Protein AF-A0A627T554-F1 (afdb_monomer)

Nearest PDB structures (foldseek):
  1y2o-assembly1_B  TM=3.643E-01  e=3.966E+00  Homo sapiens
  1i49-assembly1_B  TM=3.113E-01  e=6.718E+00  Homo sapiens

Organism: Salmonella typhimurium (NCBI:txid90371)

Structure (mmCIF, N/CA/C/O backbone):
data_AF-A0A627T554-F1
#
_entry.id   AF-A0A627T554-F1
#
loop_
_atom_site.group_PDB
_atom_site.id
_atom_site.type_symbol
_atom_site.label_atom_id
_atom_site.label_alt_id
_atom_site.label_comp_id
_atom_site.label_asym_id
_atom_site.label_entity_id
_atom_site.label_seq_id
_atom_site.pdbx_PDB_ins_code
_atom_site.Cartn_x
_atom_site.Cartn_y
_atom_site.Cartn_z
_atom_site.occupancy
_atom_site.B_iso_or_equiv
_atom_site.auth_seq_id
_atom_site.auth_comp_id
_atom_site.auth_asym_id
_atom_site.auth_atom_id
_atom_site.pdbx_PDB_model_num
ATOM 1 N N . LEU A 1 1 ? 41.403 -36.031 -38.889 1.00 50.16 1 LEU A N 1
ATOM 2 C CA . LEU A 1 1 ? 41.175 -34.651 -39.379 1.00 50.16 1 LEU A CA 1
ATOM 3 C C . LEU A 1 1 ? 40.060 -34.044 -38.542 1.00 50.16 1 LEU A C 1
ATOM 5 O O . LEU A 1 1 ? 38.945 -34.553 -38.598 1.00 50.16 1 LEU A O 1
ATOM 9 N N . ASN A 1 2 ? 40.403 -33.065 -37.701 1.00 50.88 2 ASN A N 1
ATOM 10 C CA . ASN A 1 2 ? 39.493 -32.390 -36.770 1.00 50.88 2 ASN A CA 1
ATOM 11 C C . ASN A 1 2 ? 38.413 -31.637 -37.559 1.00 50.88 2 ASN A C 1
ATOM 13 O O . ASN A 1 2 ? 38.699 -30.618 -38.181 1.00 50.88 2 ASN A O 1
ATOM 17 N N . ARG A 1 3 ? 37.183 -32.166 -37.552 1.00 54.94 3 ARG A N 1
ATOM 18 C CA . ARG A 1 3 ? 36.030 -31.664 -38.331 1.00 54.94 3 ARG A CA 1
ATOM 19 C C . ARG A 1 3 ? 35.402 -30.392 -37.745 1.00 54.94 3 ARG A C 1
ATOM 21 O O . ARG A 1 3 ? 34.508 -29.805 -38.359 1.00 54.94 3 ARG A O 1
ATOM 28 N N . ASP A 1 4 ? 35.900 -29.966 -36.588 1.00 52.25 4 ASP A N 1
ATOM 29 C CA . ASP A 1 4 ? 35.277 -28.943 -35.750 1.00 52.25 4 ASP A CA 1
ATOM 30 C C . ASP A 1 4 ? 35.698 -27.509 -36.123 1.00 52.25 4 ASP A C 1
ATOM 32 O O . ASP A 1 4 ? 35.039 -26.566 -35.709 1.00 52.25 4 ASP A O 1
ATOM 36 N N . ASN A 1 5 ? 36.730 -27.335 -36.966 1.00 57.41 5 ASN A N 1
ATOM 37 C CA . ASN A 1 5 ? 37.247 -26.024 -37.406 1.00 57.41 5 ASN A CA 1
ATOM 38 C C . ASN A 1 5 ? 37.335 -25.864 -38.942 1.00 57.41 5 ASN A C 1
ATOM 40 O O . ASN A 1 5 ? 38.127 -25.077 -39.457 1.00 57.41 5 ASN A O 1
ATOM 44 N N . GLU A 1 6 ? 36.547 -26.621 -39.709 1.00 65.00 6 GLU A N 1
ATOM 45 C CA . GLU A 1 6 ? 36.530 -26.495 -41.175 1.00 65.00 6 GLU A CA 1
ATOM 46 C C . GLU A 1 6 ? 35.594 -25.370 -41.634 1.00 65.00 6 GLU A C 1
ATOM 48 O O . GLU A 1 6 ? 34.403 -25.379 -41.318 1.00 65.00 6 GLU A O 1
ATOM 53 N N . THR A 1 7 ? 36.121 -24.433 -42.429 1.00 76.00 7 THR A N 1
ATOM 54 C CA . THR A 1 7 ? 35.324 -23.389 -43.090 1.00 76.00 7 THR A CA 1
ATOM 55 C C . THR A 1 7 ? 34.396 -23.990 -44.149 1.00 76.00 7 THR A C 1
ATOM 57 O O . THR A 1 7 ? 34.683 -25.043 -44.720 1.00 76.00 7 THR A O 1
ATOM 60 N N . GLU A 1 8 ? 33.290 -23.306 -44.457 1.00 77.75 8 GLU A N 1
ATOM 61 C CA . GLU A 1 8 ? 32.296 -23.782 -45.436 1.00 77.75 8 GLU A CA 1
ATOM 62 C C . GLU A 1 8 ? 32.913 -24.057 -46.823 1.00 77.75 8 GLU A C 1
ATOM 64 O O . GLU A 1 8 ? 32.564 -25.034 -47.480 1.00 77.75 8 GLU A O 1
ATOM 69 N N . SER A 1 9 ? 33.917 -23.268 -47.221 1.00 76.88 9 SER A N 1
ATOM 70 C CA . SER A 1 9 ? 34.684 -23.476 -48.459 1.00 76.88 9 SER A CA 1
ATOM 71 C C . SER A 1 9 ? 35.502 -24.780 -48.443 1.00 76.88 9 SER A C 1
ATOM 73 O O . SER A 1 9 ? 35.506 -25.528 -49.422 1.00 76.88 9 SER A O 1
ATOM 75 N N . LEU A 1 10 ? 36.143 -25.107 -47.312 1.00 79.12 10 LEU A N 1
ATOM 76 C CA . LEU A 1 10 ? 36.898 -26.358 -47.148 1.00 79.12 10 LEU A CA 1
ATOM 77 C C . LEU A 1 10 ? 35.967 -27.578 -47.114 1.00 79.12 10 LEU A C 1
ATOM 79 O O . LEU A 1 10 ? 36.300 -28.630 -47.664 1.00 79.12 10 LEU A O 1
ATOM 83 N N . ARG A 1 11 ? 34.779 -27.437 -46.512 1.00 79.88 11 ARG A N 1
ATOM 84 C CA . ARG A 1 11 ? 33.745 -28.485 -46.517 1.00 79.88 11 ARG A CA 1
ATOM 85 C C . ARG A 1 11 ? 33.245 -28.764 -47.928 1.00 79.88 11 ARG A C 1
ATOM 87 O O . ARG A 1 11 ? 33.209 -29.927 -48.327 1.00 79.88 11 ARG A O 1
ATOM 94 N N . HIS A 1 12 ? 32.940 -27.709 -48.677 1.00 82.88 12 HIS A N 1
ATOM 95 C CA . HIS A 1 12 ? 32.477 -27.807 -50.052 1.00 82.88 12 HIS A CA 1
ATOM 96 C C . HIS A 1 12 ? 33.516 -28.469 -50.970 1.00 82.88 12 HIS A C 1
ATOM 98 O O . HIS A 1 12 ? 33.196 -29.427 -51.671 1.00 82.88 12 HIS A O 1
ATOM 104 N N . GLN A 1 13 ? 34.784 -28.041 -50.910 1.00 81.38 13 GLN A N 1
ATOM 105 C CA . GLN A 1 13 ? 35.861 -28.660 -51.696 1.00 81.38 13 GLN A CA 1
ATOM 106 C C . GLN A 1 13 ? 36.024 -30.153 -51.400 1.00 81.38 13 GLN A C 1
ATOM 108 O O . GLN A 1 13 ? 36.207 -30.954 -52.319 1.00 81.38 13 GLN A O 1
ATOM 113 N N . ARG A 1 14 ? 35.925 -30.551 -50.127 1.00 83.75 14 ARG A N 1
ATOM 114 C CA . ARG A 1 14 ? 35.992 -31.965 -49.752 1.00 83.75 14 ARG A CA 1
ATOM 115 C C . ARG A 1 14 ? 34.815 -32.754 -50.312 1.00 83.75 14 ARG A C 1
ATOM 117 O O . ARG A 1 14 ? 35.017 -33.863 -50.801 1.00 83.75 14 ARG A O 1
ATOM 124 N N . GLU A 1 15 ? 33.602 -32.221 -50.213 1.00 80.88 15 GLU A N 1
ATOM 125 C CA . GLU A 1 15 ? 32.412 -32.938 -50.668 1.00 80.88 15 GLU A CA 1
ATOM 126 C C . GLU A 1 15 ? 32.405 -33.084 -52.195 1.00 80.88 15 GLU A C 1
ATOM 128 O O . GLU A 1 15 ? 32.142 -34.171 -52.706 1.00 80.88 15 GLU A O 1
ATOM 133 N N . VAL A 1 16 ? 32.853 -32.059 -52.92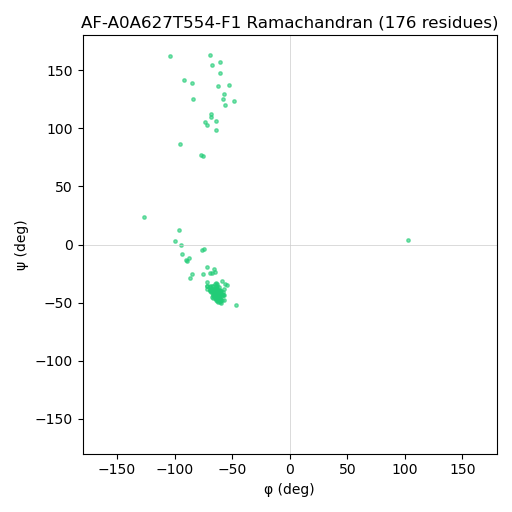6 1.00 83.81 16 VAL A N 1
ATOM 134 C CA . VAL A 1 16 ? 33.106 -32.137 -54.373 1.00 83.81 16 VAL A CA 1
ATOM 135 C C . VAL A 1 16 ? 34.142 -33.215 -54.703 1.00 83.81 16 VAL A C 1
ATOM 137 O O . VAL A 1 16 ? 33.900 -34.053 -55.575 1.00 83.81 16 VAL A O 1
ATOM 140 N N . ALA A 1 17 ? 35.273 -33.254 -53.991 1.00 82.44 17 ALA A N 1
ATOM 141 C CA . ALA A 1 17 ? 36.307 -34.268 -54.202 1.00 82.44 17 ALA A CA 1
ATOM 142 C C . ALA A 1 17 ? 35.799 -35.688 -53.899 1.00 82.44 17 ALA A C 1
ATOM 144 O O . ALA A 1 17 ? 36.113 -36.627 -54.629 1.00 82.44 17 ALA A O 1
ATOM 145 N N . ARG A 1 18 ? 34.960 -35.848 -52.869 1.00 83.12 18 ARG A N 1
ATOM 146 C CA . ARG A 1 18 ? 34.334 -37.124 -52.503 1.00 83.12 18 ARG A CA 1
ATOM 147 C C . ARG A 1 18 ? 33.345 -37.606 -53.565 1.00 83.12 18 ARG A C 1
ATOM 149 O O . ARG A 1 18 ? 33.390 -38.776 -53.936 1.00 83.12 18 ARG A O 1
ATOM 156 N N . ILE A 1 19 ? 32.476 -36.719 -54.053 1.00 80.62 19 ILE A N 1
ATOM 157 C CA . ILE A 1 19 ? 31.501 -37.026 -55.111 1.00 80.62 19 ILE A CA 1
ATOM 158 C C . ILE A 1 19 ? 32.232 -37.397 -56.408 1.00 80.62 19 ILE A C 1
ATOM 160 O O . ILE A 1 19 ? 31.874 -38.368 -57.074 1.00 80.62 19 ILE A O 1
ATOM 164 N N . THR A 1 20 ? 33.307 -36.673 -56.730 1.00 78.50 20 THR A N 1
ATOM 165 C CA . THR A 1 20 ? 34.117 -36.907 -57.935 1.00 78.50 20 THR A CA 1
ATOM 166 C C . THR A 1 20 ? 34.912 -38.217 -57.852 1.00 78.50 20 THR A C 1
ATOM 168 O O . THR A 1 20 ? 35.027 -38.933 -58.844 1.00 78.50 20 THR A O 1
ATOM 171 N N . ALA A 1 21 ? 35.408 -38.590 -56.666 1.00 78.94 21 ALA A N 1
ATOM 172 C CA . ALA A 1 21 ? 36.155 -39.831 -56.439 1.00 78.94 21 ALA A CA 1
ATOM 173 C C . ALA A 1 21 ? 35.279 -41.102 -56.415 1.00 78.94 21 ALA A C 1
ATOM 175 O O . ALA A 1 21 ? 35.801 -42.213 -56.308 1.00 78.94 21 ALA A O 1
ATOM 176 N N . MET A 1 22 ? 33.952 -40.973 -56.515 1.00 76.12 22 MET A N 1
ATOM 177 C CA . MET A 1 22 ? 33.010 -42.090 -56.455 1.00 76.12 22 MET A CA 1
ATOM 178 C C . MET A 1 22 ? 32.998 -42.862 -57.791 1.00 76.12 22 MET A C 1
ATOM 180 O O . MET A 1 22 ? 32.120 -42.693 -58.633 1.00 76.12 22 MET A O 1
ATOM 184 N N . GLN A 1 23 ? 34.019 -43.695 -58.022 1.00 61.78 23 GLN A N 1
ATOM 185 C CA . GLN A 1 23 ? 34.282 -44.343 -59.320 1.00 61.78 23 GLN A CA 1
ATOM 186 C C . GLN A 1 23 ? 33.205 -45.353 -59.770 1.00 61.78 23 GLN A C 1
ATOM 188 O O . GLN A 1 23 ? 33.065 -45.567 -60.969 1.00 61.78 23 GLN A O 1
ATOM 193 N N . TYR A 1 24 ? 32.398 -45.894 -58.849 1.00 57.41 24 TYR A N 1
ATOM 194 C CA . TYR A 1 24 ? 31.347 -46.892 -59.128 1.00 57.41 24 TYR A CA 1
ATOM 195 C C . TYR A 1 24 ? 29.939 -46.311 -59.358 1.00 57.41 24 TYR A C 1
ATOM 197 O O . TYR A 1 24 ? 28.994 -47.066 -59.564 1.00 57.41 24 TYR A O 1
ATOM 205 N N . ALA A 1 25 ? 29.769 -44.988 -59.290 1.00 60.31 25 ALA A N 1
ATOM 206 C CA . ALA A 1 25 ? 28.476 -44.340 -59.509 1.00 60.31 25 ALA A CA 1
ATOM 207 C C . ALA A 1 25 ? 28.291 -43.932 -60.982 1.00 60.31 25 ALA A C 1
ATOM 209 O O . ALA A 1 25 ? 29.235 -43.452 -61.616 1.00 60.31 25 ALA A O 1
ATOM 210 N N . ASP A 1 26 ? 27.065 -44.078 -61.499 1.00 74.50 26 ASP A N 1
ATOM 211 C CA . ASP A 1 26 ? 26.662 -43.568 -62.816 1.00 74.50 26 ASP A CA 1
ATOM 212 C C . ASP A 1 26 ? 26.997 -42.066 -62.920 1.00 74.50 26 ASP A C 1
ATOM 214 O O . ASP A 1 26 ? 26.798 -41.293 -61.973 1.00 74.50 26 ASP A O 1
ATOM 218 N N . ALA A 1 27 ? 27.531 -41.648 -64.069 1.00 71.31 27 ALA A N 1
ATOM 219 C CA . ALA A 1 27 ? 27.910 -40.266 -64.335 1.00 71.31 27 ALA A CA 1
ATOM 220 C C . ALA A 1 27 ? 26.744 -39.290 -64.105 1.00 71.31 27 ALA A C 1
ATOM 222 O O . ALA A 1 27 ? 26.968 -38.199 -63.577 1.00 71.31 27 ALA A O 1
ATOM 223 N N . ALA A 1 28 ? 25.506 -39.700 -64.404 1.00 74.81 28 ALA A N 1
ATOM 224 C CA . ALA A 1 28 ? 24.318 -38.887 -64.150 1.00 74.81 28 ALA A CA 1
ATOM 225 C C . ALA A 1 28 ? 24.098 -38.625 -62.647 1.00 74.81 28 ALA A C 1
ATOM 227 O O . ALA A 1 28 ? 23.776 -37.508 -62.241 1.00 74.81 28 ALA A O 1
ATOM 228 N N . VAL A 1 29 ? 24.339 -39.632 -61.803 1.00 75.19 29 VAL A N 1
ATOM 229 C CA . VAL A 1 29 ? 24.175 -39.534 -60.345 1.00 75.19 29 VAL A CA 1
ATOM 230 C C . VAL A 1 29 ? 25.275 -38.671 -59.727 1.00 75.19 29 VAL A C 1
ATOM 232 O O . VAL A 1 29 ? 24.992 -37.863 -58.840 1.00 75.19 29 VAL A O 1
ATOM 235 N N . ARG A 1 30 ? 26.515 -38.780 -60.223 1.00 75.75 30 ARG A N 1
ATOM 236 C CA . ARG A 1 30 ? 27.625 -37.913 -59.792 1.00 75.75 30 ARG A CA 1
ATOM 237 C C . ARG A 1 30 ? 27.372 -36.450 -60.131 1.00 75.75 30 ARG A C 1
ATOM 239 O O . ARG A 1 30 ? 27.530 -35.599 -59.260 1.00 75.75 30 ARG A O 1
ATOM 246 N N . ASN A 1 31 ? 26.931 -36.166 -61.355 1.00 77.94 31 ASN A N 1
ATOM 247 C CA . ASN A 1 31 ? 26.662 -34.797 -61.789 1.00 77.94 31 ASN A CA 1
ATOM 248 C C . ASN A 1 31 ? 25.504 -34.175 -60.995 1.00 77.94 31 ASN A C 1
ATOM 250 O O . ASN A 1 31 ? 25.648 -33.069 -60.479 1.00 77.94 31 ASN A O 1
ATOM 254 N N . ALA A 1 32 ? 24.414 -34.919 -60.778 1.00 80.25 32 ALA A N 1
ATOM 255 C CA . ALA A 1 32 ? 23.298 -34.450 -59.957 1.00 80.25 32 ALA A CA 1
ATOM 256 C C . ALA A 1 32 ? 23.697 -34.204 -58.486 1.00 80.25 32 ALA A C 1
ATOM 258 O O . ALA A 1 32 ? 23.201 -33.276 -57.844 1.00 80.25 32 ALA A O 1
ATOM 259 N N . ALA A 1 33 ? 24.595 -35.022 -57.926 1.00 79.00 33 ALA A N 1
ATOM 260 C CA . ALA A 1 33 ? 25.115 -34.814 -56.576 1.00 79.00 33 ALA A CA 1
ATOM 261 C C . ALA A 1 33 ? 26.021 -33.572 -56.491 1.00 79.00 33 ALA A C 1
ATOM 263 O O . ALA A 1 33 ? 25.925 -32.813 -55.525 1.00 79.00 33 ALA A O 1
ATOM 264 N N . LEU A 1 34 ? 26.846 -33.338 -57.514 1.00 80.12 34 LEU A N 1
ATOM 265 C CA . LEU A 1 34 ? 27.735 -32.180 -57.604 1.00 80.12 34 LEU A CA 1
ATOM 266 C C . LEU A 1 34 ? 26.946 -30.867 -57.723 1.00 80.12 34 LEU A C 1
ATOM 268 O O . LEU A 1 34 ? 27.258 -29.893 -57.042 1.00 80.12 34 LEU A O 1
ATOM 272 N N . GLU A 1 35 ? 25.880 -30.852 -58.525 1.00 81.56 35 GLU A N 1
ATOM 273 C CA . GLU A 1 35 ? 24.980 -29.698 -58.649 1.00 81.56 35 GLU A CA 1
ATOM 274 C C . GLU A 1 35 ? 24.301 -29.355 -57.321 1.00 81.56 35 GLU A C 1
ATOM 276 O O . GLU A 1 35 ? 24.318 -28.198 -56.899 1.00 81.56 35 GLU A O 1
ATOM 281 N N . ARG A 1 36 ? 23.780 -30.358 -56.604 1.00 82.25 36 ARG A N 1
ATOM 282 C CA . ARG A 1 36 ? 23.173 -30.150 -55.278 1.00 82.25 36 ARG A CA 1
ATOM 283 C C . ARG A 1 36 ? 24.170 -29.587 -54.269 1.00 82.25 36 ARG A C 1
ATOM 285 O O . ARG A 1 36 ? 23.806 -28.731 -53.464 1.00 82.25 36 ARG A O 1
ATOM 292 N N . GLU A 1 37 ? 25.413 -30.059 -54.300 1.00 81.81 37 GLU A N 1
ATOM 293 C CA . GLU A 1 37 ? 26.465 -29.572 -53.409 1.00 81.81 37 GLU A CA 1
ATOM 294 C C . GLU A 1 37 ? 26.878 -28.129 -53.749 1.00 81.81 37 GLU A C 1
ATOM 296 O O . GLU A 1 37 ? 26.988 -27.290 -52.852 1.00 81.81 37 GLU A O 1
ATOM 301 N N . ASN A 1 38 ? 26.977 -27.791 -55.038 1.00 84.12 38 ASN A N 1
ATOM 302 C CA . ASN A 1 38 ? 27.206 -26.420 -55.505 1.00 84.12 38 ASN A CA 1
ATOM 303 C C . ASN A 1 38 ? 26.068 -25.467 -55.096 1.00 84.12 38 ASN A C 1
ATOM 305 O O . ASN A 1 38 ? 26.320 -24.345 -54.645 1.00 84.12 38 ASN A O 1
ATOM 309 N N . GLU A 1 39 ? 24.809 -25.900 -55.209 1.00 84.12 39 GLU A N 1
ATOM 310 C CA . GLU A 1 39 ? 23.656 -25.107 -54.776 1.00 84.12 39 GLU A CA 1
ATOM 311 C C . GLU A 1 39 ? 23.640 -24.869 -53.265 1.00 84.12 39 GLU A C 1
ATOM 313 O O . GLU A 1 39 ? 23.329 -23.759 -52.816 1.00 84.12 39 GLU A O 1
ATOM 318 N N . ARG A 1 40 ? 23.973 -25.890 -52.466 1.00 84.00 40 ARG A N 1
ATOM 319 C CA . ARG A 1 40 ? 24.066 -25.745 -51.009 1.00 84.00 40 ARG A CA 1
ATOM 320 C C . ARG A 1 40 ? 25.149 -24.755 -50.616 1.00 84.00 40 ARG A C 1
ATOM 322 O O . ARG A 1 40 ? 24.855 -23.838 -49.850 1.00 84.00 40 ARG A O 1
ATOM 329 N N . HIS A 1 41 ? 26.339 -24.875 -51.198 1.00 82.00 41 HIS A N 1
ATOM 330 C CA . HIS A 1 41 ? 27.436 -23.945 -50.950 1.00 82.00 41 HIS A CA 1
ATOM 331 C C . HIS A 1 41 ? 27.060 -22.505 -51.333 1.00 82.00 41 HIS A C 1
ATOM 333 O O . HIS A 1 41 ? 27.278 -21.570 -50.561 1.00 82.00 41 HIS A O 1
ATOM 339 N N . LYS A 1 42 ? 26.382 -22.311 -52.475 1.00 83.31 42 LYS A N 1
ATOM 340 C CA . LYS A 1 42 ? 25.875 -20.993 -52.893 1.00 83.31 42 LYS A CA 1
ATOM 341 C C . LYS A 1 42 ? 24.877 -20.405 -51.886 1.00 83.31 42 LYS A C 1
ATOM 343 O O . LYS A 1 42 ? 24.948 -19.214 -51.585 1.00 83.31 42 LYS A O 1
ATOM 348 N N . LYS A 1 43 ? 23.971 -21.222 -51.333 1.00 81.62 43 LYS A N 1
ATOM 349 C CA . LYS A 1 43 ? 23.008 -20.801 -50.295 1.00 81.62 43 LYS A CA 1
ATOM 350 C C . LYS A 1 43 ? 23.689 -20.494 -48.957 1.00 81.62 43 LYS A C 1
ATOM 352 O O . LYS A 1 43 ? 23.317 -19.518 -48.309 1.00 81.62 43 LYS A O 1
ATOM 357 N N . ALA A 1 44 ? 24.687 -21.280 -48.555 1.00 76.38 44 ALA A N 1
ATOM 358 C CA . ALA A 1 44 ? 25.455 -21.041 -47.335 1.00 76.38 44 ALA A CA 1
ATOM 359 C C . ALA A 1 44 ? 26.244 -19.722 -47.417 1.00 76.38 44 ALA A C 1
ATOM 361 O O . ALA A 1 44 ? 26.152 -18.888 -46.518 1.00 76.38 44 ALA A O 1
ATOM 362 N N . MET A 1 45 ? 26.903 -19.470 -48.552 1.00 77.81 45 MET A N 1
ATOM 363 C CA . MET A 1 45 ? 27.607 -18.212 -48.827 1.00 77.81 45 MET A CA 1
ATOM 364 C C . MET A 1 45 ? 26.668 -16.998 -48.891 1.00 77.81 45 MET A C 1
ATOM 366 O O . MET A 1 45 ? 27.062 -15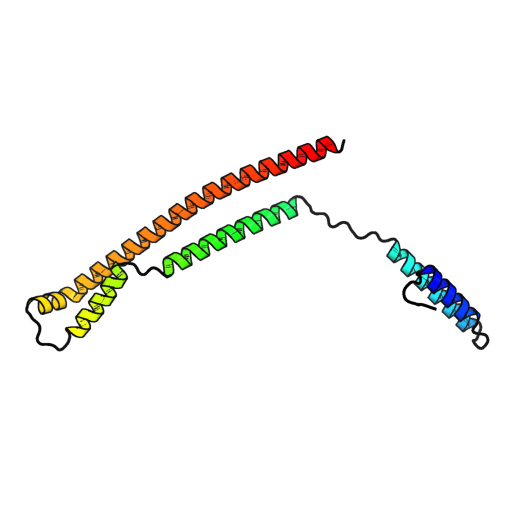.898 -48.508 1.00 77.81 45 MET A O 1
ATOM 370 N N . ALA A 1 46 ? 25.426 -17.171 -49.356 1.00 75.56 46 ALA A N 1
ATOM 371 C CA . ALA A 1 46 ? 24.420 -16.107 -49.342 1.00 75.56 46 ALA A CA 1
ATOM 372 C C . ALA A 1 46 ? 23.994 -15.746 -47.909 1.00 75.56 46 ALA A C 1
ATOM 374 O O . ALA A 1 46 ? 23.994 -14.571 -47.555 1.00 75.56 46 ALA A O 1
ATOM 375 N N . ARG A 1 47 ? 23.731 -16.748 -47.059 1.00 69.56 47 ARG A N 1
ATOM 376 C CA . ARG A 1 47 ? 23.392 -16.541 -45.638 1.00 69.56 47 ARG A CA 1
ATOM 377 C C . ARG A 1 47 ? 24.529 -15.896 -44.849 1.00 69.56 47 ARG A C 1
ATOM 379 O O . ARG A 1 47 ? 24.278 -15.091 -43.965 1.00 69.56 47 ARG A O 1
ATOM 386 N N . GLN A 1 48 ? 25.778 -16.201 -45.196 1.00 66.62 48 GLN A N 1
ATOM 387 C CA . GLN A 1 48 ? 26.951 -15.600 -44.558 1.00 66.62 48 GLN A CA 1
ATOM 388 C C . GLN A 1 48 ? 27.153 -14.119 -44.939 1.00 66.62 48 GLN A C 1
ATOM 390 O O . GLN A 1 48 ? 27.840 -13.389 -44.227 1.00 66.62 48 GLN A O 1
ATOM 395 N N . LYS A 1 49 ? 26.552 -13.662 -46.049 1.00 64.94 49 LYS A N 1
ATOM 396 C CA . LYS A 1 49 ? 26.579 -12.261 -46.507 1.00 64.94 49 LYS A CA 1
ATOM 397 C C . LYS A 1 49 ? 25.426 -11.414 -45.963 1.00 64.94 49 LYS A C 1
ATOM 399 O O . LYS A 1 49 ? 25.486 -10.188 -46.070 1.00 64.94 49 LYS A O 1
ATOM 404 N N . GLU A 1 50 ? 24.397 -12.027 -45.383 1.00 58.69 50 GLU A N 1
ATOM 405 C CA . GLU A 1 50 ? 23.331 -11.294 -44.704 1.00 58.69 50 GLU A CA 1
ATOM 406 C C . GLU A 1 50 ? 23.863 -10.760 -43.370 1.00 58.69 50 GLU A C 1
ATOM 408 O O . GLU A 1 50 ? 24.072 -11.499 -42.409 1.00 58.69 50 GLU A O 1
ATOM 413 N N . LYS A 1 51 ? 24.126 -9.449 -43.314 1.00 54.94 51 LYS A N 1
ATOM 414 C CA . LYS A 1 51 ? 24.483 -8.783 -42.058 1.00 54.94 51 LYS A CA 1
ATOM 415 C C . LYS A 1 51 ? 23.300 -8.900 -41.086 1.00 54.94 51 LYS A C 1
ATOM 417 O O . LYS A 1 51 ? 22.165 -8.662 -41.511 1.00 54.94 51 LYS A O 1
ATOM 422 N N . PRO A 1 52 ? 23.529 -9.208 -39.796 1.00 52.41 52 PRO A N 1
ATOM 423 C CA . PRO A 1 52 ? 22.460 -9.167 -38.809 1.00 52.41 52 PRO A CA 1
ATOM 424 C C . PRO A 1 52 ? 21.848 -7.763 -38.810 1.00 52.41 52 PRO A C 1
ATOM 426 O O . PRO A 1 52 ? 22.574 -6.766 -38.777 1.00 52.41 52 PRO A O 1
ATOM 429 N N . LYS A 1 53 ? 20.516 -7.675 -38.901 1.00 53.44 53 LYS A N 1
ATOM 430 C CA . LYS A 1 53 ? 19.807 -6.396 -38.790 1.00 53.44 53 LYS A CA 1
ATOM 431 C C . LYS A 1 53 ? 20.198 -5.764 -37.456 1.00 53.44 53 LYS A C 1
ATOM 433 O O . LYS A 1 53 ? 19.983 -6.370 -36.408 1.00 53.44 53 LYS A O 1
ATOM 438 N N . ALA A 1 54 ? 20.798 -4.576 -37.502 1.00 50.25 54 ALA A N 1
ATOM 439 C CA . ALA A 1 54 ? 21.098 -3.813 -36.302 1.00 50.25 54 ALA A CA 1
ATOM 440 C C . ALA A 1 54 ? 19.787 -3.568 -35.544 1.00 50.25 54 ALA A C 1
ATOM 442 O O . ALA A 1 54 ? 18.817 -3.073 -36.121 1.00 50.25 54 ALA A O 1
ATOM 443 N N . TYR A 1 55 ? 19.752 -3.963 -34.273 1.00 44.09 55 TYR A N 1
ATOM 444 C CA . TYR A 1 55 ? 18.640 -3.699 -33.370 1.00 44.09 55 TYR A CA 1
ATOM 445 C C . TYR A 1 55 ? 18.547 -2.178 -33.178 1.00 44.09 55 TYR A C 1
ATOM 447 O O . TYR A 1 55 ? 19.344 -1.586 -32.450 1.00 44.09 55 TYR A O 1
ATOM 455 N N . TYR A 1 56 ? 17.649 -1.530 -33.920 1.00 48.09 56 TYR A N 1
ATOM 456 C CA . TYR A 1 56 ? 17.438 -0.087 -33.854 1.00 48.09 56 TYR A CA 1
ATOM 457 C C . TYR A 1 56 ? 16.750 0.230 -32.522 1.00 48.09 56 TYR A C 1
ATOM 459 O O . TYR A 1 56 ? 15.562 -0.018 -32.349 1.00 48.09 56 TYR A O 1
ATOM 467 N N . ASN A 1 57 ? 17.528 0.734 -31.566 1.00 50.44 57 ASN A N 1
ATOM 468 C CA . ASN A 1 57 ? 17.043 1.313 -30.319 1.00 50.44 57 ASN A CA 1
ATOM 469 C C . ASN A 1 57 ? 16.470 2.703 -30.647 1.00 50.44 57 ASN A C 1
ATOM 471 O O . ASN A 1 57 ? 17.156 3.719 -30.500 1.00 50.44 57 ASN A O 1
ATOM 475 N N . ASP A 1 58 ? 15.276 2.742 -31.233 1.00 59.53 58 ASP A N 1
ATOM 476 C CA . ASP A 1 58 ? 14.603 3.984 -31.600 1.00 59.53 58 ASP A CA 1
ATOM 477 C C . ASP A 1 58 ? 14.353 4.857 -30.355 1.00 59.53 58 ASP A C 1
ATOM 479 O O . ASP A 1 58 ? 14.201 4.379 -29.229 1.00 59.53 58 ASP A O 1
ATOM 483 N N . GLU A 1 59 ? 14.395 6.179 -30.523 1.00 55.06 59 GLU A N 1
ATOM 484 C CA . GLU A 1 59 ? 14.142 7.108 -29.410 1.00 55.06 59 GLU A CA 1
ATOM 485 C C . GLU A 1 59 ? 12.741 6.891 -28.814 1.00 55.06 59 GLU A C 1
ATOM 487 O O . GLU A 1 59 ? 12.558 7.004 -27.603 1.00 55.06 59 GLU A O 1
ATOM 492 N N . ALA A 1 60 ? 11.780 6.481 -29.649 1.00 52.22 60 ALA A N 1
ATOM 493 C CA . ALA A 1 60 ? 10.424 6.140 -29.237 1.00 52.22 60 ALA A CA 1
ATOM 494 C C . ALA A 1 60 ? 10.375 4.918 -28.304 1.00 52.22 60 ALA A C 1
ATOM 496 O O . ALA A 1 60 ? 9.714 4.975 -27.268 1.00 52.22 60 ALA A O 1
ATOM 497 N N . GLY A 1 61 ? 11.091 3.835 -28.615 1.00 60.75 61 GLY A N 1
ATOM 498 C CA . GLY A 1 61 ? 11.153 2.638 -27.781 1.00 60.75 61 GLY A CA 1
ATOM 499 C C . GLY A 1 61 ? 11.874 2.883 -26.461 1.00 60.75 61 GLY A C 1
ATOM 500 O O . GLY A 1 61 ? 11.440 2.375 -25.426 1.00 60.75 61 GLY A O 1
ATOM 501 N N . ARG A 1 62 ? 12.914 3.729 -26.453 1.00 68.81 62 ARG A N 1
ATOM 502 C CA . ARG A 1 62 ? 13.567 4.163 -25.203 1.00 68.81 62 ARG A CA 1
ATOM 503 C C . ARG A 1 62 ? 12.630 4.969 -24.316 1.00 68.81 62 ARG A C 1
ATOM 505 O O . ARG A 1 62 ? 12.559 4.700 -23.119 1.00 68.81 62 ARG A O 1
ATOM 512 N N . LEU A 1 63 ? 11.891 5.908 -24.898 1.00 70.56 63 LEU A N 1
ATOM 513 C CA . LEU A 1 63 ? 10.956 6.748 -24.157 1.00 70.56 63 LEU A CA 1
ATOM 514 C C . LEU A 1 63 ? 9.758 5.940 -23.629 1.00 70.56 63 LEU A C 1
ATOM 516 O O . LEU A 1 63 ? 9.369 6.090 -22.474 1.00 70.56 63 LEU A O 1
ATOM 520 N N . LEU A 1 64 ? 9.216 5.019 -24.433 1.00 70.62 64 LEU A N 1
ATOM 521 C CA . LEU A 1 64 ? 8.164 4.095 -23.996 1.00 70.62 64 LEU A CA 1
ATOM 522 C C . LEU A 1 64 ? 8.633 3.196 -22.849 1.00 70.62 64 LEU A C 1
ATOM 524 O O . LEU A 1 64 ? 7.893 2.993 -21.886 1.00 70.62 64 LEU A O 1
ATOM 528 N N . LEU A 1 65 ? 9.866 2.690 -22.922 1.00 76.88 65 LEU A N 1
ATOM 529 C CA . LEU A 1 65 ? 10.457 1.901 -21.846 1.00 76.88 65 LEU A CA 1
ATOM 530 C C . LEU A 1 65 ? 10.626 2.735 -20.565 1.00 76.88 65 LEU A C 1
ATOM 532 O O . LEU A 1 65 ? 10.327 2.239 -19.480 1.00 76.88 65 LEU A O 1
ATOM 536 N N . GLN A 1 66 ? 11.052 3.995 -20.681 1.00 71.94 66 GLN A N 1
ATOM 537 C CA . GLN A 1 66 ? 11.175 4.913 -19.547 1.00 71.94 66 GLN A CA 1
ATOM 538 C C . GLN A 1 66 ? 9.814 5.188 -18.889 1.00 71.94 66 GLN A C 1
ATOM 540 O O . GLN A 1 66 ? 9.681 5.024 -17.675 1.00 71.94 66 GLN A O 1
ATOM 545 N N . TYR A 1 67 ? 8.780 5.519 -19.671 1.00 71.31 67 TYR A N 1
ATOM 546 C CA . TYR A 1 67 ? 7.434 5.743 -19.132 1.00 71.31 67 TYR A CA 1
ATOM 547 C C . TYR A 1 67 ? 6.824 4.479 -18.525 1.00 71.31 67 TYR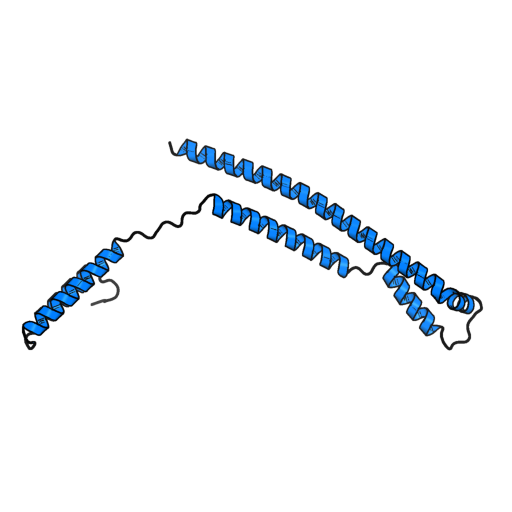 A C 1
ATOM 549 O O . TYR A 1 67 ? 6.193 4.551 -17.472 1.00 71.31 67 TYR A O 1
ATOM 557 N N . SER A 1 68 ? 7.051 3.312 -19.132 1.00 78.94 68 SER A N 1
ATOM 558 C CA . SER A 1 68 ? 6.608 2.030 -18.577 1.00 78.94 68 SER A CA 1
ATOM 559 C C . SER A 1 68 ? 7.255 1.746 -17.217 1.00 78.94 68 SER A C 1
ATOM 561 O O . SER A 1 68 ? 6.564 1.358 -16.274 1.00 78.94 68 SER A O 1
ATOM 563 N N . GLN A 1 69 ? 8.559 2.003 -17.074 1.00 79.38 69 GLN A N 1
ATOM 564 C CA . GLN A 1 69 ? 9.248 1.869 -15.788 1.00 79.38 69 GLN A CA 1
ATOM 565 C C . GLN A 1 69 ? 8.712 2.862 -14.748 1.00 79.38 69 GLN A C 1
ATOM 567 O O . GLN A 1 69 ? 8.481 2.477 -13.601 1.00 79.38 69 GLN A O 1
ATOM 572 N N . GLN A 1 70 ? 8.451 4.112 -15.140 1.00 75.69 70 GLN A N 1
ATOM 573 C CA . GLN A 1 70 ? 7.875 5.123 -14.249 1.00 75.69 70 GLN A CA 1
ATOM 574 C C . GLN A 1 70 ? 6.463 4.739 -13.770 1.00 75.69 70 GLN A C 1
ATOM 576 O O . GLN A 1 70 ? 6.137 4.905 -12.589 1.00 75.69 70 GLN A O 1
ATOM 581 N N . GLN A 1 71 ? 5.632 4.188 -14.661 1.00 71.56 71 GLN A N 1
ATOM 582 C CA . GLN A 1 71 ? 4.306 3.674 -14.312 1.00 71.56 71 GLN A CA 1
ATOM 583 C C . GLN A 1 71 ? 4.407 2.522 -13.312 1.00 71.56 71 GLN A C 1
ATOM 585 O O . GLN A 1 71 ? 3.790 2.592 -12.250 1.00 71.56 71 GLN A O 1
ATOM 590 N N . ALA A 1 72 ? 5.256 1.526 -13.583 1.00 76.81 72 ALA A N 1
ATOM 591 C CA . ALA A 1 72 ? 5.443 0.380 -12.696 1.00 76.81 72 ALA A CA 1
ATOM 592 C C . ALA A 1 72 ? 5.935 0.789 -11.293 1.00 76.81 72 ALA A C 1
ATOM 594 O O . ALA A 1 72 ? 5.455 0.267 -10.285 1.00 76.81 72 ALA A O 1
ATOM 595 N N . GLN A 1 73 ? 6.851 1.760 -11.200 1.00 73.00 73 GLN A N 1
ATOM 596 C CA . GLN A 1 73 ? 7.303 2.294 -9.909 1.00 73.00 73 GLN A CA 1
ATOM 597 C C . GLN A 1 73 ? 6.171 2.996 -9.149 1.00 73.00 73 GLN A C 1
ATOM 599 O O . GLN A 1 73 ? 6.009 2.797 -7.943 1.00 73.00 73 GLN A O 1
ATOM 604 N N . THR A 1 74 ? 5.361 3.788 -9.852 1.00 71.50 74 THR A N 1
ATOM 605 C CA . THR A 1 74 ? 4.225 4.504 -9.257 1.00 71.50 74 THR A CA 1
ATOM 606 C C . THR A 1 74 ? 3.167 3.525 -8.749 1.00 71.50 74 THR A C 1
ATOM 608 O O . THR A 1 74 ? 2.703 3.646 -7.615 1.00 71.50 74 THR A O 1
ATOM 611 N N . GLU A 1 75 ? 2.830 2.508 -9.540 1.00 71.69 75 GLU A N 1
ATOM 612 C CA . GLU A 1 75 ? 1.888 1.456 -9.153 1.00 71.69 75 GLU A CA 1
ATOM 613 C C . GLU A 1 75 ? 2.393 0.639 -7.959 1.00 71.69 75 GLU A C 1
ATOM 615 O O . GLU A 1 75 ? 1.624 0.381 -7.031 1.00 71.69 75 GLU A O 1
ATOM 620 N N . GLY A 1 76 ? 3.687 0.306 -7.919 1.00 77.81 76 GLY A N 1
ATOM 621 C CA . GLY A 1 76 ? 4.305 -0.376 -6.781 1.00 77.81 76 GLY A CA 1
ATOM 622 C C . GLY A 1 76 ? 4.218 0.434 -5.484 1.00 77.81 76 GLY A C 1
ATOM 623 O O . GLY A 1 76 ? 3.871 -0.108 -4.433 1.00 77.81 76 GLY A O 1
ATOM 624 N N . LEU A 1 77 ? 4.453 1.749 -5.551 1.00 71.50 77 LEU A N 1
ATOM 625 C CA . LEU A 1 77 ? 4.300 2.648 -4.402 1.00 71.50 77 LEU A CA 1
ATOM 626 C C . LEU A 1 77 ? 2.841 2.754 -3.939 1.00 71.50 77 LEU A C 1
ATOM 628 O O . LEU A 1 77 ? 2.582 2.767 -2.734 1.00 71.50 77 LEU A O 1
ATOM 632 N N . ILE A 1 78 ? 1.887 2.794 -4.875 1.00 69.81 78 ILE A N 1
ATOM 633 C CA . ILE A 1 78 ? 0.451 2.795 -4.565 1.00 69.81 78 ILE A CA 1
ATOM 634 C C . ILE A 1 78 ? 0.046 1.475 -3.900 1.00 69.81 78 ILE A C 1
ATOM 636 O O . ILE A 1 78 ? -0.663 1.494 -2.893 1.00 69.81 78 ILE A O 1
ATOM 640 N N . ALA A 1 79 ? 0.499 0.333 -4.422 1.00 72.56 79 ALA A N 1
ATOM 641 C CA . ALA A 1 79 ? 0.219 -0.980 -3.848 1.00 72.56 79 ALA A CA 1
ATOM 642 C C . ALA A 1 79 ? 0.801 -1.111 -2.431 1.00 72.56 79 ALA A C 1
ATOM 644 O O . ALA A 1 79 ? 0.086 -1.501 -1.510 1.00 72.56 79 ALA A O 1
ATOM 645 N N . ALA A 1 80 ? 2.054 -0.694 -2.222 1.00 68.25 80 ALA A N 1
ATOM 646 C CA . ALA A 1 80 ? 2.689 -0.697 -0.905 1.00 68.25 80 ALA A CA 1
ATOM 647 C C . ALA A 1 80 ? 1.981 0.234 0.096 1.00 68.25 80 ALA A C 1
ATOM 649 O O . ALA A 1 80 ? 1.798 -0.134 1.255 1.00 68.25 80 ALA A O 1
ATOM 650 N N . ALA A 1 81 ? 1.529 1.417 -0.338 1.00 62.94 81 ALA A N 1
ATOM 651 C CA . ALA A 1 81 ? 0.750 2.324 0.505 1.00 62.94 81 ALA A CA 1
ATOM 652 C C . ALA A 1 81 ? -0.617 1.728 0.888 1.00 62.94 81 ALA A C 1
ATOM 654 O O . ALA A 1 81 ? -1.048 1.856 2.036 1.00 62.94 81 ALA A O 1
ATOM 655 N N . LYS A 1 82 ? -1.282 1.025 -0.040 1.00 62.22 82 LYS A N 1
ATOM 656 C CA . LYS A 1 82 ? -2.526 0.289 0.237 1.00 62.22 82 LYS A CA 1
ATOM 657 C C . LYS A 1 82 ? -2.297 -0.857 1.228 1.00 62.22 82 LYS A C 1
ATOM 659 O O . LYS A 1 82 ? -3.032 -0.959 2.202 1.00 62.22 82 LYS A O 1
ATOM 664 N N . LEU A 1 83 ? -1.248 -1.664 1.063 1.00 59.75 83 LEU A N 1
ATOM 665 C CA . LEU A 1 83 ? -0.917 -2.717 2.035 1.00 59.75 83 LEU A CA 1
ATOM 666 C C . LEU A 1 83 ? -0.568 -2.142 3.419 1.00 59.75 83 LEU A C 1
ATOM 668 O O . LEU A 1 83 ? -1.123 -2.581 4.421 1.00 59.75 83 LEU A O 1
ATOM 672 N N . SER A 1 84 ? 0.255 -1.090 3.479 1.00 56.94 84 SER A N 1
ATOM 673 C CA . SER A 1 84 ? 0.639 -0.450 4.747 1.00 56.94 84 SER A CA 1
ATOM 674 C C . SER A 1 84 ? -0.529 0.214 5.487 1.00 56.94 84 SER A C 1
ATOM 676 O O . SER A 1 84 ? -0.419 0.430 6.696 1.00 56.94 84 SER A O 1
ATOM 678 N N . THR A 1 85 ? -1.602 0.591 4.786 1.00 54.75 85 THR A N 1
ATOM 679 C CA . THR A 1 85 ? -2.829 1.132 5.398 1.00 54.75 85 THR A CA 1
ATOM 680 C C . THR A 1 85 ? -3.798 0.024 5.807 1.00 54.75 85 THR A C 1
ATOM 682 O O . THR A 1 85 ? -4.492 0.176 6.803 1.00 54.75 85 THR A O 1
ATOM 685 N N . THR A 1 86 ? -3.783 -1.120 5.119 1.00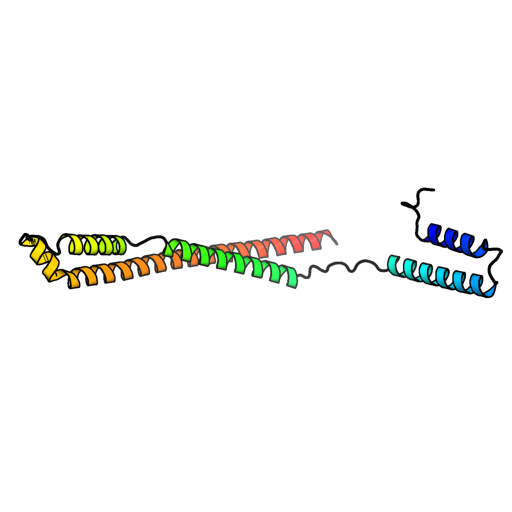 51.88 86 THR A N 1
ATOM 686 C CA . THR A 1 86 ? -4.658 -2.263 5.436 1.00 51.88 86 THR A CA 1
ATOM 687 C C . THR A 1 86 ? -4.195 -3.032 6.690 1.00 51.88 86 THR A C 1
ATOM 689 O O . THR A 1 86 ? -5.016 -3.630 7.375 1.00 51.88 86 THR A O 1
ATOM 692 N N . GLU A 1 87 ? -2.904 -2.991 7.048 1.00 53.56 87 GLU A N 1
ATOM 693 C CA . GLU A 1 87 ? -2.362 -3.726 8.213 1.00 53.56 87 GLU A CA 1
ATOM 694 C C . GLU A 1 87 ? -2.390 -2.963 9.552 1.00 53.56 87 GLU A C 1
ATOM 696 O O . GLU A 1 87 ? -2.226 -3.566 10.616 1.00 53.56 87 GLU A O 1
ATOM 701 N N . LYS A 1 88 ? -2.609 -1.643 9.559 1.00 59.88 88 LYS A N 1
ATOM 702 C CA . LYS A 1 88 ? -2.644 -0.861 10.805 1.00 59.88 88 LYS A CA 1
ATOM 703 C C . LYS A 1 88 ? -4.083 -0.702 11.291 1.00 59.88 88 LYS A C 1
ATOM 705 O O . LYS A 1 88 ? -4.705 0.317 11.016 1.00 59.88 88 LYS A O 1
ATOM 710 N N . MET A 1 89 ? -4.596 -1.670 12.064 1.00 65.06 89 MET A N 1
ATOM 711 C CA . MET A 1 89 ? -5.847 -1.469 12.822 1.00 65.06 89 MET A CA 1
ATOM 712 C C . MET A 1 89 ? -5.772 -0.132 13.573 1.00 65.06 89 MET A C 1
ATOM 714 O O . MET A 1 89 ? -4.835 0.081 14.356 1.00 65.06 89 MET A O 1
ATOM 718 N N . THR A 1 90 ? -6.744 0.752 13.333 1.00 78.50 90 THR A N 1
ATOM 719 C CA . THR A 1 90 ? -6.840 2.036 14.034 1.00 78.50 90 THR A CA 1
ATOM 720 C C . THR A 1 90 ? -6.997 1.799 15.539 1.00 78.50 90 THR A C 1
ATOM 722 O O . THR A 1 90 ? -7.412 0.721 15.984 1.00 78.50 90 THR A O 1
ATOM 725 N N . GLU A 1 91 ? -6.636 2.783 16.362 1.00 79.75 91 GLU A N 1
ATOM 726 C CA . GLU A 1 91 ? -6.801 2.644 17.813 1.00 79.75 91 GLU A CA 1
ATOM 727 C C . GLU A 1 91 ? -8.272 2.463 18.192 1.00 79.75 91 GLU A C 1
ATOM 729 O O . GLU A 1 91 ? -8.583 1.644 19.056 1.00 79.75 91 GLU A O 1
ATOM 734 N N . ALA A 1 92 ? -9.179 3.146 17.489 1.00 78.75 92 ALA A N 1
ATOM 735 C CA . ALA A 1 92 ? -10.616 2.993 17.665 1.00 78.75 92 ALA A CA 1
ATOM 736 C C . ALA A 1 92 ? -11.099 1.578 17.317 1.00 78.75 92 ALA A C 1
ATOM 738 O O . ALA A 1 92 ? -11.911 1.013 18.047 1.00 78.75 92 ALA A O 1
ATOM 739 N N . HIS A 1 93 ? -10.548 0.961 16.269 1.00 77.12 93 HIS A N 1
ATOM 740 C CA . HIS A 1 93 ? -10.880 -0.416 15.906 1.00 77.12 93 HIS A CA 1
ATOM 741 C C . HIS A 1 93 ? -10.431 -1.422 16.984 1.00 77.12 93 HIS A C 1
ATOM 743 O O . HIS A 1 93 ? -11.167 -2.344 17.340 1.00 77.12 93 HIS A O 1
ATOM 749 N N . LYS A 1 94 ? -9.252 -1.212 17.590 1.00 84.06 94 LYS A N 1
ATOM 750 C CA . LYS A 1 94 ? -8.778 -2.019 18.733 1.00 84.06 94 LYS A CA 1
ATOM 751 C C . LYS A 1 94 ? -9.653 -1.830 19.974 1.00 84.06 94 LYS A C 1
ATOM 753 O O . LYS A 1 94 ? -9.942 -2.799 20.674 1.00 84.06 94 LYS A O 1
ATOM 758 N N . GLN A 1 95 ? -10.071 -0.594 20.242 1.00 80.75 95 GLN A N 1
ATOM 759 C CA . GLN A 1 95 ? -10.971 -0.264 21.348 1.00 80.75 95 GLN A CA 1
ATOM 760 C C . GLN A 1 95 ? -12.369 -0.855 21.149 1.00 80.75 95 GLN A C 1
ATOM 762 O O . GLN A 1 95 ? -12.984 -1.306 22.109 1.00 80.75 95 GLN A O 1
ATOM 767 N N . LEU A 1 96 ? -12.863 -0.910 19.913 1.00 82.88 96 LEU A N 1
ATOM 768 C CA . LEU A 1 96 ? -14.137 -1.545 19.589 1.00 82.88 96 LEU A CA 1
ATOM 769 C C . LEU A 1 96 ? -14.088 -3.048 19.879 1.00 82.88 96 LEU A C 1
ATOM 771 O O . LEU A 1 96 ? -15.000 -3.576 20.512 1.00 82.88 96 LEU A O 1
ATOM 775 N N . LEU A 1 97 ? -13.000 -3.721 19.500 1.00 84.25 9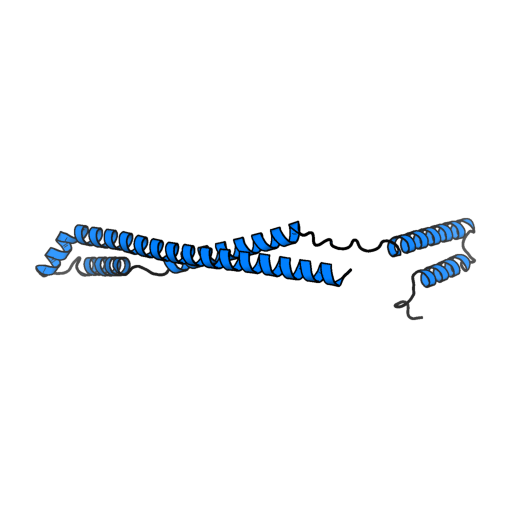7 LEU A N 1
ATOM 776 C CA . LEU A 1 97 ? -12.813 -5.143 19.789 1.00 84.25 97 LEU A CA 1
ATOM 777 C C . LEU A 1 97 ? -12.717 -5.419 21.298 1.00 84.25 97 LEU A C 1
ATOM 779 O O . LEU A 1 97 ? -13.381 -6.322 21.808 1.00 84.25 97 LEU A O 1
ATOM 783 N N . SER A 1 98 ? -11.931 -4.626 22.033 1.00 83.88 98 SER A N 1
ATOM 784 C CA . SER A 1 98 ? -11.824 -4.779 23.490 1.00 83.88 98 SER A CA 1
ATOM 785 C C . SER A 1 98 ? -13.145 -4.469 24.201 1.00 83.88 98 SER A C 1
ATOM 787 O O . SER A 1 98 ? -13.489 -5.135 25.177 1.00 83.88 98 SER A O 1
ATOM 789 N N . PHE A 1 99 ? -13.924 -3.514 23.687 1.00 86.00 99 PHE A N 1
ATOM 790 C CA . PHE A 1 99 ? -15.256 -3.197 24.188 1.00 86.00 99 PHE A CA 1
ATOM 791 C C . PHE A 1 99 ? -16.254 -4.335 23.946 1.00 86.00 99 PHE A C 1
ATOM 793 O O . PHE A 1 99 ? -16.981 -4.709 24.865 1.00 86.00 99 PHE A O 1
ATOM 800 N N . GLN A 1 100 ? -16.251 -4.940 22.755 1.00 83.88 100 GLN A N 1
ATOM 801 C CA . GLN A 1 100 ? -17.072 -6.117 22.457 1.00 83.88 100 GLN A CA 1
ATOM 802 C C . GLN A 1 100 ? -16.731 -7.297 23.372 1.00 83.88 100 GLN A C 1
ATOM 804 O O . GLN A 1 100 ? -17.640 -7.924 23.919 1.00 83.88 100 GLN A O 1
ATOM 809 N N . GLN A 1 101 ? -15.439 -7.554 23.602 1.00 85.44 101 GLN A N 1
ATOM 810 C CA . GLN A 1 101 ? -14.999 -8.585 24.542 1.00 85.44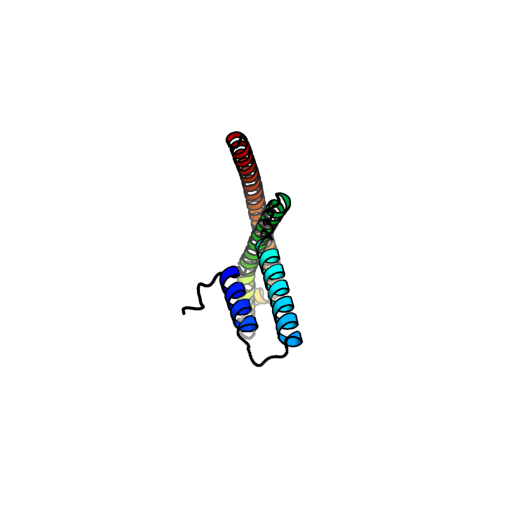 101 GLN A CA 1
ATOM 811 C C . GLN A 1 101 ? -15.478 -8.280 25.967 1.00 85.44 101 GLN A C 1
ATOM 813 O O . GLN A 1 101 ? -16.039 -9.148 26.632 1.00 85.44 101 GLN A O 1
ATOM 818 N N . ARG A 1 102 ? -15.344 -7.027 26.419 1.00 83.25 102 ARG A N 1
ATOM 819 C CA . ARG A 1 102 ? -15.812 -6.601 27.743 1.00 83.25 102 ARG A CA 1
ATOM 820 C C . ARG A 1 102 ? -17.323 -6.777 27.899 1.00 83.25 102 ARG A C 1
ATOM 822 O O . ARG A 1 102 ? -17.766 -7.238 28.943 1.00 83.25 102 ARG A O 1
ATOM 829 N N . ILE A 1 103 ? -18.119 -6.457 26.878 1.00 84.38 103 ILE A N 1
ATOM 830 C CA . ILE A 1 103 ? -19.570 -6.703 26.886 1.00 84.38 103 ILE A CA 1
ATOM 831 C C . ILE A 1 103 ? -19.871 -8.199 27.019 1.00 84.38 103 ILE A C 1
ATOM 833 O O . ILE A 1 103 ? -20.739 -8.572 27.808 1.00 84.38 103 ILE A O 1
ATOM 837 N N . ALA A 1 104 ? -19.157 -9.051 26.279 1.00 84.50 104 ALA A N 1
ATOM 838 C CA . ALA A 1 104 ? -19.328 -10.499 26.363 1.00 84.50 104 ALA A CA 1
ATOM 839 C C . ALA A 1 104 ? -18.996 -11.026 27.771 1.00 84.50 104 ALA A C 1
ATOM 841 O O . ALA A 1 104 ? -19.776 -11.788 28.340 1.00 84.50 104 ALA A O 1
ATOM 842 N N . ASP A 1 105 ? -17.911 -10.546 28.382 1.00 82.69 105 ASP A N 1
ATOM 843 C CA . ASP A 1 105 ? -17.481 -10.961 29.724 1.00 82.69 105 ASP A CA 1
ATOM 844 C C . ASP A 1 105 ? -18.415 -10.483 30.850 1.00 82.69 105 ASP A C 1
ATOM 846 O O . ASP A 1 105 ? -18.431 -11.076 31.939 1.00 82.69 105 ASP A O 1
ATOM 850 N N . LEU A 1 106 ? -19.150 -9.395 30.603 1.00 82.62 106 LEU A N 1
ATOM 851 C CA . LEU A 1 106 ? -20.165 -8.822 31.490 1.00 82.62 106 LEU A CA 1
ATOM 852 C C . LEU A 1 106 ? -21.535 -9.494 31.308 1.00 82.62 106 LEU A C 1
ATOM 854 O O . LEU A 1 106 ? -22.339 -9.535 32.244 1.00 82.62 106 LEU A O 1
ATOM 858 N N . SER A 1 107 ? -21.802 -10.071 30.135 1.00 71.19 107 SER A N 1
ATOM 859 C CA . SER A 1 107 ? -23.038 -10.805 29.873 1.00 71.19 107 SER A CA 1
ATOM 860 C C . SER A 1 107 ? -23.083 -12.103 30.695 1.00 71.19 107 SER A C 1
ATOM 862 O O . SER A 1 107 ? -22.293 -13.021 30.502 1.00 71.19 107 SER A O 1
ATOM 864 N N . GLY A 1 108 ? -23.996 -12.167 31.671 1.00 71.56 108 GLY A N 1
ATOM 865 C CA . GLY A 1 108 ? -24.201 -13.349 32.522 1.00 71.56 108 GLY A CA 1
ATOM 866 C C . GLY A 1 108 ? -23.617 -13.277 33.941 1.00 71.56 108 GLY A C 1
ATOM 867 O O . GLY A 1 108 ? -23.742 -14.249 34.683 1.00 71.56 108 GLY A O 1
ATOM 868 N N . LYS A 1 109 ? -23.026 -12.147 34.360 1.00 81.81 109 LYS A N 1
ATOM 869 C CA . LYS A 1 109 ? -22.567 -11.926 35.750 1.00 81.81 109 LYS A CA 1
ATOM 870 C C . LYS A 1 109 ? -23.513 -11.002 36.525 1.00 81.81 109 LYS A C 1
ATOM 872 O O . LYS A 1 109 ? -24.314 -10.278 35.939 1.00 81.81 109 LYS A O 1
ATOM 877 N N . LYS A 1 110 ? -23.421 -11.009 37.864 1.00 82.12 110 LYS A N 1
ATOM 878 C CA . LYS A 1 110 ? -24.024 -9.952 38.694 1.00 82.12 110 LYS A CA 1
ATOM 879 C C . LYS A 1 110 ? -23.258 -8.659 38.436 1.00 82.12 110 LYS A C 1
ATOM 881 O O . LYS A 1 110 ? -22.100 -8.552 38.822 1.00 82.12 110 LYS A O 1
ATOM 886 N N . LEU A 1 111 ? -23.918 -7.728 37.767 1.00 79.31 111 LEU A N 1
ATOM 887 C CA . LEU A 1 111 ? -23.335 -6.466 37.335 1.00 79.31 111 LEU A CA 1
ATOM 888 C C . LEU A 1 111 ? -23.403 -5.433 38.455 1.00 79.31 111 LEU A C 1
ATOM 890 O O . LEU A 1 111 ? -24.417 -5.315 39.148 1.00 79.31 111 LEU A O 1
ATOM 894 N N . THR A 1 112 ? -22.332 -4.667 38.600 1.00 81.19 112 THR A N 1
ATOM 895 C CA . THR A 1 112 ? -22.343 -3.409 39.352 1.00 81.19 112 THR A CA 1
ATOM 896 C C . THR A 1 112 ? -23.173 -2.350 38.614 1.00 81.19 112 THR A C 1
ATOM 898 O O . THR A 1 112 ? -23.464 -2.492 37.424 1.00 81.19 112 THR A O 1
ATOM 901 N N . ALA A 1 113 ? -23.567 -1.276 39.306 1.00 79.75 113 ALA A N 1
ATOM 902 C CA . ALA A 1 113 ? -24.346 -0.190 38.699 1.00 79.75 113 ALA A CA 1
ATOM 903 C C . ALA A 1 113 ? -23.632 0.424 37.477 1.00 79.75 113 ALA A C 1
ATOM 905 O O . ALA A 1 113 ? -24.263 0.698 36.455 1.00 79.75 113 ALA A O 1
ATOM 906 N N . ASP A 1 114 ? -22.307 0.552 37.551 1.00 72.94 114 ASP A N 1
ATOM 907 C CA . ASP A 1 114 ? -21.488 1.084 36.461 1.00 72.94 114 ASP A CA 1
ATOM 908 C C . ASP A 1 114 ? -21.474 0.146 35.246 1.00 72.94 114 ASP A C 1
ATOM 910 O O . ASP A 1 114 ? -21.594 0.589 34.105 1.00 72.94 114 ASP A O 1
ATOM 914 N N . GLU A 1 115 ? -21.392 -1.167 35.464 1.00 79.38 115 GLU A N 1
ATOM 915 C CA . GLU A 1 115 ? -21.418 -2.152 34.376 1.00 79.38 115 GLU A CA 1
ATOM 916 C C . GLU A 1 115 ? -22.808 -2.278 33.737 1.00 79.38 115 GLU A C 1
ATOM 918 O O . GLU A 1 115 ? -22.909 -2.494 32.529 1.00 79.38 115 GLU A O 1
ATOM 923 N N . GLN A 1 116 ? -23.882 -2.091 34.513 1.00 77.44 116 GLN A N 1
ATOM 924 C CA . GLN A 1 116 ? -25.237 -1.988 33.964 1.00 77.44 116 GLN A CA 1
ATOM 925 C C . GLN A 1 116 ? -25.388 -0.760 33.066 1.00 77.44 116 GLN A C 1
ATOM 927 O O . GLN A 1 116 ? -25.966 -0.873 31.988 1.00 77.44 116 GLN A O 1
ATOM 932 N N . SER A 1 117 ? -24.832 0.385 33.472 1.00 78.38 117 SER A N 1
ATOM 933 C CA . SER A 1 117 ? -24.821 1.602 32.654 1.00 78.38 117 SER A CA 1
ATOM 934 C C . SER A 1 117 ? -24.067 1.389 31.336 1.00 78.38 117 SER A C 1
ATOM 936 O O . SER A 1 117 ? -24.584 1.684 30.259 1.00 78.38 117 SER A O 1
ATOM 938 N N . VAL A 1 118 ? -22.885 0.765 31.386 1.00 80.19 118 VAL A N 1
ATOM 939 C CA . VAL A 1 118 ? -22.101 0.444 30.180 1.00 80.19 118 VAL A CA 1
ATOM 940 C C . VAL A 1 118 ? -22.861 -0.487 29.228 1.00 80.19 118 VAL A C 1
ATOM 942 O O . VAL A 1 118 ? -22.797 -0.301 28.014 1.00 80.19 118 VAL A O 1
ATOM 945 N N . LEU A 1 119 ? -23.599 -1.469 29.752 1.00 79.62 119 LEU A N 1
ATOM 946 C CA . LEU A 1 119 ? -24.434 -2.346 28.927 1.00 79.62 119 LEU A CA 1
ATOM 947 C C . LEU A 1 119 ? -25.672 -1.636 28.370 1.00 79.62 119 LEU A C 1
ATOM 949 O O . LEU A 1 119 ? -26.044 -1.903 27.230 1.00 79.62 119 LEU A O 1
ATOM 953 N N . ALA A 1 120 ? -26.283 -0.726 29.130 1.00 83.88 120 ALA A N 1
ATOM 954 C CA . ALA A 1 120 ? -27.411 0.079 28.666 1.00 83.88 120 ALA A CA 1
ATOM 955 C C . ALA A 1 120 ? -27.013 1.010 27.508 1.00 83.88 120 ALA A C 1
ATOM 957 O O . ALA A 1 120 ? -27.773 1.162 26.556 1.00 83.88 120 ALA A O 1
ATOM 958 N N . HIS A 1 121 ? -25.796 1.560 27.547 1.00 85.44 121 HIS A N 1
ATOM 959 C CA . HIS A 1 121 ? -25.245 2.440 26.509 1.00 85.44 121 HIS A CA 1
ATOM 960 C C . HIS A 1 121 ? -24.362 1.714 25.480 1.00 85.44 121 HIS A C 1
ATOM 962 O O . HIS A 1 121 ? -23.665 2.353 24.691 1.00 85.44 121 HIS A O 1
ATOM 968 N N . LYS A 1 122 ? -24.388 0.377 25.455 1.00 82.62 122 LYS A N 1
ATOM 969 C CA . LYS A 1 122 ? -23.591 -0.462 24.546 1.00 82.62 122 LYS A CA 1
ATOM 970 C C . LYS A 1 122 ? -23.645 0.020 23.099 1.00 82.62 122 LYS A C 1
ATOM 972 O O . LYS A 1 122 ? -22.604 0.160 22.460 1.00 82.62 122 LYS A O 1
ATOM 977 N N . ASP A 1 123 ? -24.855 0.218 22.583 1.00 83.69 123 ASP A N 1
ATOM 978 C CA . ASP A 1 123 ? -25.052 0.491 21.162 1.00 83.69 123 ASP A CA 1
ATOM 979 C C . ASP A 1 123 ? -24.557 1.901 20.813 1.00 83.69 123 ASP A C 1
ATOM 981 O O . ASP A 1 123 ? -23.927 2.098 19.776 1.00 83.69 123 ASP A O 1
ATOM 985 N N . GLU A 1 124 ? -24.733 2.864 21.721 1.00 86.25 124 GLU A N 1
ATOM 986 C CA . GLU A 1 124 ? -24.216 4.228 21.578 1.00 86.25 124 GLU A CA 1
ATOM 987 C C . GLU A 1 124 ? -22.681 4.260 21.590 1.00 86.25 124 GLU A C 1
ATOM 989 O O . GLU A 1 124 ? -22.070 4.903 20.734 1.00 86.25 124 GLU A O 1
ATOM 994 N N . ILE A 1 125 ? -22.047 3.523 22.511 1.00 82.31 125 ILE A N 1
ATOM 995 C CA . ILE A 1 125 ? -20.583 3.430 22.613 1.00 82.31 125 ILE A CA 1
ATOM 996 C C . ILE A 1 125 ? -20.001 2.721 21.384 1.00 82.31 125 ILE A C 1
ATOM 998 O O . ILE A 1 125 ? -19.017 3.191 20.811 1.00 82.31 125 ILE A O 1
ATOM 1002 N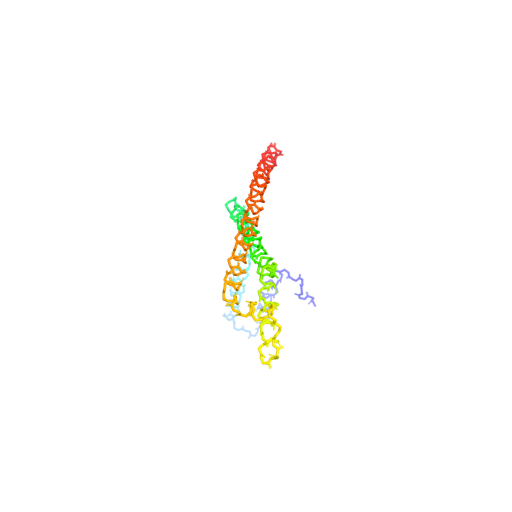 N . ALA A 1 126 ? -20.618 1.624 20.935 1.00 81.06 126 ALA A N 1
ATOM 1003 C CA . ALA A 1 126 ? -20.188 0.912 19.734 1.00 81.06 126 ALA A CA 1
ATOM 1004 C C . ALA A 1 126 ? -20.276 1.805 18.486 1.00 81.06 126 ALA A C 1
ATOM 1006 O O . ALA A 1 126 ? -19.338 1.853 17.689 1.00 81.06 126 ALA A O 1
ATOM 1007 N N . LEU A 1 127 ? -21.365 2.565 18.348 1.00 84.88 127 LEU A N 1
ATOM 1008 C CA . LEU A 1 127 ? -21.580 3.478 17.227 1.00 84.88 127 LEU A CA 1
ATOM 1009 C C . LEU A 1 127 ? -20.595 4.659 17.265 1.00 84.88 127 LEU A C 1
ATOM 1011 O O . LEU A 1 127 ? -20.073 5.062 16.223 1.00 84.88 127 LEU A O 1
ATOM 1015 N N . ALA A 1 128 ? -20.281 5.189 18.450 1.00 83.81 128 ALA A N 1
ATOM 1016 C CA . ALA A 1 128 ? -19.256 6.216 18.622 1.00 83.81 128 ALA A CA 1
ATOM 1017 C C . ALA A 1 128 ? -17.853 5.707 18.241 1.00 83.81 128 ALA A C 1
ATOM 1019 O O . ALA A 1 128 ? -17.139 6.387 17.502 1.00 83.81 128 ALA A O 1
ATOM 1020 N N . LEU A 1 129 ? -17.481 4.498 18.678 1.00 82.81 129 LEU A N 1
ATOM 1021 C CA . LEU A 1 129 ? -16.201 3.871 18.330 1.00 82.81 129 LEU A CA 1
ATOM 1022 C C . LEU A 1 129 ? -16.098 3.565 16.833 1.00 82.81 129 LEU A C 1
ATOM 1024 O O . LEU A 1 129 ? -15.050 3.792 16.238 1.00 82.81 129 LEU A O 1
ATOM 1028 N N . GLN A 1 130 ? -17.186 3.127 16.198 1.00 82.88 130 GLN A N 1
ATOM 1029 C CA . GLN A 1 130 ? -17.219 2.897 14.754 1.00 82.88 130 GLN A CA 1
ATOM 1030 C C . GLN A 1 130 ? -17.047 4.200 13.961 1.00 82.88 130 GLN A C 1
ATOM 1032 O O . GLN A 1 130 ? -16.286 4.244 12.997 1.00 82.88 130 GLN A O 1
ATOM 1037 N N . LYS A 1 131 ? -17.717 5.286 14.368 1.00 85.94 131 LYS A N 1
ATOM 1038 C CA . LYS A 1 131 ? -17.523 6.611 13.754 1.00 85.94 131 LYS A CA 1
ATOM 1039 C C . LYS A 1 131 ? -16.089 7.109 13.919 1.00 85.94 131 LYS A C 1
ATOM 1041 O O . LYS A 1 131 ? -15.537 7.700 12.993 1.00 85.94 131 LYS A O 1
ATOM 1046 N N . LEU A 1 132 ? -15.495 6.872 15.088 1.00 85.62 132 LEU A N 1
ATOM 1047 C CA . LEU A 1 132 ? -14.105 7.223 15.350 1.00 85.62 132 LEU A CA 1
ATOM 1048 C C . LEU A 1 132 ? -13.149 6.408 14.473 1.00 85.62 132 LEU A C 1
ATOM 1050 O O . LEU A 1 132 ? -12.208 6.981 13.935 1.00 85.62 132 LEU A O 1
ATOM 1054 N N . ASP A 1 133 ? -13.410 5.114 14.283 1.00 83.31 133 ASP A N 1
ATOM 1055 C CA . ASP A 1 133 ? -12.636 4.245 13.392 1.00 83.31 133 ASP A CA 1
ATOM 1056 C C . ASP A 1 133 ? -12.669 4.752 11.948 1.00 83.31 133 ASP A C 1
ATOM 1058 O O . ASP A 1 133 ? -11.613 4.997 11.372 1.00 83.31 133 ASP A O 1
ATOM 1062 N N . ILE A 1 134 ? -13.856 5.041 11.404 1.00 83.00 134 ILE A N 1
A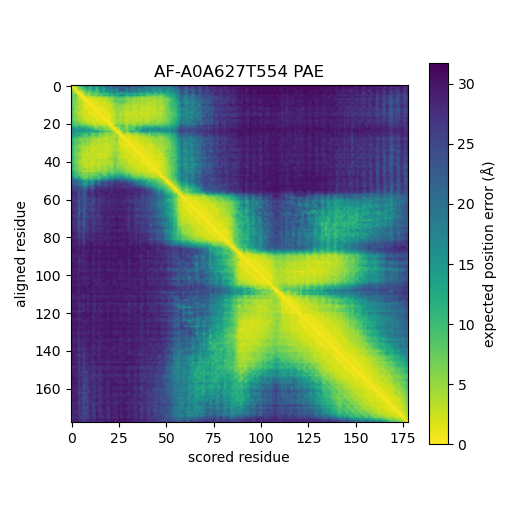TOM 1063 C CA . ILE A 1 134 ? -14.004 5.612 10.052 1.00 83.00 134 ILE A CA 1
ATOM 1064 C C . ILE A 1 134 ? -13.220 6.926 9.925 1.00 83.00 134 ILE A C 1
ATOM 1066 O O . ILE A 1 134 ? -12.437 7.091 8.996 1.00 83.00 134 ILE A O 1
ATOM 1070 N N . SER A 1 135 ? -13.358 7.834 10.894 1.00 84.75 135 SER A N 1
ATOM 1071 C CA . SER A 1 135 ? -12.629 9.111 10.895 1.00 84.75 135 SER A CA 1
ATOM 1072 C C . SER A 1 135 ? -11.105 8.922 10.959 1.00 84.75 135 SER A C 1
ATOM 1074 O O . SER A 1 135 ? -10.351 9.607 10.264 1.00 84.75 135 SER A O 1
ATOM 1076 N N . GLN A 1 136 ? -10.624 7.960 11.755 1.00 83.88 136 GLN A N 1
ATOM 1077 C CA . GLN A 1 136 ? -9.201 7.623 11.832 1.00 83.88 136 GLN A CA 1
ATOM 1078 C C . GLN A 1 136 ? -8.689 6.998 10.527 1.00 83.88 136 GLN A C 1
ATOM 1080 O O . GLN A 1 136 ? -7.580 7.328 10.101 1.00 83.88 136 GLN A O 1
ATOM 1085 N N . GLN A 1 137 ? -9.482 6.145 9.874 1.00 83.88 137 GLN A N 1
ATOM 1086 C CA . GLN A 1 137 ? -9.160 5.584 8.559 1.00 83.88 137 GLN A CA 1
ATOM 1087 C C . GLN A 1 137 ? -9.091 6.685 7.496 1.00 83.88 137 GLN A C 1
ATOM 1089 O O . GLN A 1 137 ? -8.093 6.780 6.782 1.00 83.88 137 GLN A O 1
ATOM 1094 N N . ASP A 1 138 ? -10.082 7.577 7.444 1.00 82.94 138 ASP A N 1
ATOM 1095 C CA . ASP A 1 138 ? -10.109 8.708 6.512 1.00 82.94 138 ASP A CA 1
ATOM 1096 C C . ASP A 1 138 ? -8.886 9.616 6.686 1.00 82.94 138 ASP A C 1
ATOM 1098 O O . ASP A 1 138 ? -8.234 9.990 5.706 1.00 82.94 138 ASP A O 1
ATOM 1102 N N . LEU A 1 139 ? -8.510 9.917 7.933 1.00 84.88 139 LEU A N 1
ATOM 1103 C CA . LEU A 1 139 ? -7.312 10.698 8.234 1.00 84.88 139 LEU A CA 1
ATOM 1104 C C . LEU A 1 139 ? -6.034 9.993 7.750 1.00 84.88 139 LEU A C 1
ATOM 1106 O O . LEU A 1 139 ? -5.148 10.629 7.172 1.00 84.88 139 LEU A O 1
ATOM 1110 N N . GLN A 1 140 ? -5.919 8.679 7.960 1.00 82.75 140 GLN A N 1
ATOM 1111 C CA . GLN A 1 140 ? -4.781 7.899 7.466 1.00 82.75 140 GLN A CA 1
ATOM 1112 C C . GLN A 1 140 ? -4.726 7.881 5.935 1.00 82.75 140 GLN A C 1
ATOM 1114 O O . GLN A 1 140 ? -3.650 8.078 5.366 1.00 82.75 140 GLN A O 1
ATOM 1119 N N . HIS A 1 141 ? -5.866 7.706 5.266 1.00 84.25 141 HIS A N 1
ATOM 1120 C CA . HIS A 1 141 ? -5.957 7.746 3.810 1.00 84.25 141 HIS A CA 1
ATOM 1121 C C . HIS A 1 141 ? -5.578 9.118 3.252 1.00 84.25 141 HIS A C 1
ATOM 1123 O O . HIS A 1 141 ? -4.799 9.184 2.300 1.00 84.25 141 HIS A O 1
ATOM 1129 N N . GLN A 1 142 ? -6.041 10.210 3.865 1.00 81.62 142 GLN A N 1
ATOM 1130 C CA . GLN A 1 142 ? -5.634 11.561 3.475 1.00 81.62 142 GLN A CA 1
ATOM 1131 C C . GLN A 1 142 ? -4.132 11.785 3.655 1.00 81.62 142 GLN A C 1
ATOM 1133 O O . GLN A 1 142 ? -3.481 12.334 2.765 1.00 81.62 142 GLN A O 1
ATOM 1138 N N . ASN A 1 143 ? -3.554 11.333 4.768 1.00 82.25 143 ASN A N 1
ATOM 1139 C CA . ASN A 1 143 ? -2.116 11.449 5.001 1.00 82.25 143 ASN A CA 1
ATOM 1140 C C . ASN A 1 143 ? -1.306 10.641 3.981 1.00 82.25 143 ASN A C 1
ATOM 1142 O O . ASN A 1 143 ? -0.359 11.168 3.396 1.00 82.25 143 ASN A O 1
ATOM 1146 N N . ALA A 1 144 ? -1.705 9.397 3.707 1.00 80.94 144 ALA A N 1
ATOM 1147 C CA . ALA A 1 144 ? -1.077 8.566 2.684 1.00 80.94 144 ALA A CA 1
ATOM 1148 C C . ALA A 1 144 ? -1.191 9.204 1.292 1.00 80.94 144 ALA A C 1
ATOM 1150 O O . ALA A 1 144 ? -0.218 9.234 0.541 1.00 80.94 144 ALA A O 1
ATOM 1151 N N . PHE A 1 145 ? -2.352 9.773 0.964 1.00 82.75 145 PHE A N 1
ATOM 1152 C CA . PHE A 1 145 ? -2.569 10.482 -0.292 1.00 82.75 145 PHE A CA 1
ATOM 1153 C C . PHE A 1 145 ? -1.682 11.726 -0.416 1.00 82.75 145 PHE A C 1
ATOM 1155 O O . PHE A 1 145 ? -1.067 11.946 -1.457 1.00 82.75 145 PHE A O 1
ATOM 1162 N N . ASN A 1 146 ? -1.560 12.520 0.648 1.00 83.88 146 ASN A N 1
ATOM 1163 C CA . ASN A 1 146 ? -0.696 13.698 0.668 1.00 83.88 146 ASN A CA 1
ATOM 1164 C C . ASN A 1 146 ? 0.784 13.327 0.505 1.00 83.88 146 ASN A C 1
ATOM 1166 O O . ASN A 1 146 ? 1.502 13.986 -0.249 1.00 83.88 146 ASN A O 1
ATOM 1170 N N . GLU A 1 147 ? 1.239 12.260 1.162 1.00 86.50 147 GLU A N 1
ATOM 1171 C CA . GLU A 1 147 ? 2.595 11.731 0.990 1.00 86.50 147 GLU A CA 1
ATOM 1172 C C . GLU A 1 147 ? 2.831 11.209 -0.432 1.00 86.50 147 GLU A C 1
ATOM 1174 O O . GLU A 1 147 ? 3.866 11.506 -1.030 1.00 86.50 147 GLU A O 1
ATOM 1179 N N . LEU A 1 148 ? 1.861 10.503 -1.023 1.00 83.44 148 LEU A N 1
ATOM 1180 C CA . LEU A 1 148 ? 1.929 10.094 -2.428 1.00 83.44 148 LEU A CA 1
ATOM 1181 C C . LEU A 1 148 ? 2.012 11.308 -3.356 1.00 83.44 148 LEU A C 1
ATOM 1183 O O . LEU A 1 148 ? 2.895 11.352 -4.205 1.00 83.44 148 LEU A O 1
ATOM 1187 N N . LYS A 1 149 ? 1.176 12.332 -3.154 1.00 84.38 149 LYS A N 1
ATOM 1188 C CA . LYS A 1 149 ? 1.205 13.569 -3.947 1.00 84.38 149 LYS A CA 1
ATOM 1189 C C . LYS A 1 149 ? 2.568 14.261 -3.874 1.00 84.38 149 LYS A C 1
ATOM 1191 O O . LYS A 1 149 ? 3.086 14.686 -4.906 1.00 84.38 149 LYS A O 1
ATOM 1196 N N . LYS A 1 150 ? 3.171 14.345 -2.682 1.00 87.44 150 LYS A N 1
ATOM 1197 C CA . LYS A 1 150 ? 4.537 14.869 -2.512 1.00 87.44 150 LYS A CA 1
ATOM 1198 C C . LYS A 1 150 ? 5.556 14.032 -3.286 1.00 87.44 150 LYS A C 1
ATOM 1200 O O . LYS A 1 150 ? 6.328 14.597 -4.053 1.00 87.44 150 LYS A O 1
ATOM 1205 N N . LYS A 1 151 ? 5.529 12.702 -3.136 1.00 85.75 151 LYS A N 1
ATOM 1206 C CA . LYS A 1 151 ? 6.441 11.794 -3.853 1.00 85.75 151 LYS A CA 1
ATOM 1207 C C . LYS A 1 151 ? 6.297 11.913 -5.366 1.00 85.75 151 LYS A C 1
ATOM 1209 O O . LYS A 1 151 ? 7.307 11.962 -6.054 1.00 85.75 151 LYS A O 1
ATOM 1214 N N . THR A 1 152 ? 5.073 12.009 -5.883 1.00 82.50 152 THR A N 1
ATOM 1215 C CA . THR A 1 152 ? 4.826 12.222 -7.313 1.00 82.50 152 THR A CA 1
ATOM 1216 C C . THR A 1 152 ? 5.441 13.532 -7.790 1.00 82.50 152 THR A C 1
ATOM 1218 O O . THR A 1 152 ? 6.131 13.522 -8.799 1.00 82.50 152 THR A O 1
ATOM 1221 N N . LEU A 1 153 ? 5.267 14.643 -7.063 1.00 87.12 153 LEU A N 1
ATOM 1222 C CA . LEU A 1 153 ? 5.905 15.917 -7.424 1.00 87.12 153 LEU A CA 1
ATOM 1223 C C . LEU A 1 153 ? 7.436 15.803 -7.461 1.00 87.12 153 LEU A C 1
ATOM 1225 O O . LEU A 1 153 ? 8.062 16.289 -8.402 1.00 87.12 153 LEU A O 1
ATOM 1229 N N . THR A 1 154 ? 8.034 15.129 -6.476 1.00 85.56 154 THR A N 1
ATOM 1230 C CA . THR A 1 154 ? 9.481 14.875 -6.448 1.00 85.56 154 THR A CA 1
ATOM 1231 C C . THR A 1 154 ? 9.934 14.015 -7.627 1.00 85.56 154 THR A C 1
ATOM 1233 O O . THR A 1 154 ? 10.907 14.368 -8.286 1.00 85.56 154 THR A O 1
ATOM 1236 N N . LEU A 1 155 ? 9.223 12.927 -7.932 1.00 85.25 155 LEU A N 1
ATOM 1237 C CA . LEU A 1 155 ? 9.547 12.051 -9.060 1.00 85.25 155 LEU A CA 1
ATOM 1238 C C . LEU A 1 155 ? 9.414 12.777 -10.402 1.00 85.25 155 LEU A C 1
ATOM 1240 O O . LEU A 1 155 ? 10.286 12.637 -11.251 1.00 85.25 155 LEU A O 1
ATOM 1244 N N . THR A 1 156 ? 8.372 13.589 -10.592 1.00 84.12 156 THR A N 1
ATOM 1245 C CA . THR A 1 156 ? 8.205 14.389 -11.815 1.00 84.12 156 THR A CA 1
ATOM 1246 C C . THR A 1 156 ? 9.353 15.383 -11.996 1.00 84.12 156 THR A C 1
ATOM 1248 O O . THR A 1 156 ? 9.855 15.529 -13.107 1.00 84.12 156 THR A O 1
ATOM 1251 N N . SER A 1 157 ? 9.806 16.031 -10.915 1.00 83.94 157 SER A N 1
ATOM 1252 C CA . SER A 1 157 ? 10.990 16.903 -10.949 1.00 83.94 157 SER A CA 1
ATOM 1253 C C . SER A 1 157 ? 12.244 16.130 -11.354 1.00 83.94 157 SER A C 1
ATOM 1255 O O . SER A 1 157 ? 12.958 16.557 -12.253 1.00 83.94 157 SER A O 1
ATOM 1257 N N . GLN A 1 158 ? 12.490 14.980 -10.723 1.00 84.19 158 GLN A N 1
ATOM 1258 C CA . GLN A 1 158 ? 13.653 14.143 -11.024 1.00 84.19 158 GLN A CA 1
ATOM 1259 C C . GLN A 1 158 ? 13.651 13.671 -12.478 1.00 84.19 158 GLN A C 1
ATOM 1261 O O . GLN A 1 158 ? 14.695 13.688 -13.125 1.00 84.19 158 GLN A O 1
ATOM 1266 N N . LEU A 1 159 ? 12.483 13.307 -13.012 1.00 80.06 159 LEU A N 1
ATOM 1267 C CA . LEU A 1 159 ? 12.364 12.864 -14.396 1.00 80.06 159 LEU A CA 1
ATOM 1268 C C . LEU A 1 159 ? 12.660 13.997 -15.387 1.00 80.06 159 LEU A C 1
ATOM 1270 O O . LEU A 1 159 ? 13.352 13.776 -16.375 1.00 80.06 159 LEU A O 1
ATOM 1274 N N . ALA A 1 160 ? 12.197 15.219 -15.103 1.00 84.62 160 ALA A N 1
ATOM 1275 C CA . ALA A 1 160 ? 12.511 16.389 -15.922 1.00 84.62 160 ALA A CA 1
ATOM 1276 C C . ALA A 1 160 ? 14.018 16.716 -15.911 1.00 84.62 160 ALA A C 1
ATOM 1278 O O . ALA A 1 160 ? 14.601 17.024 -16.956 1.00 84.62 160 ALA A O 1
ATOM 1279 N N . ASP A 1 161 ? 14.663 16.603 -14.747 1.00 85.31 161 ASP A N 1
ATOM 1280 C CA . ASP A 1 161 ? 16.109 16.793 -14.612 1.00 85.31 161 ASP A CA 1
ATOM 1281 C C . ASP A 1 161 ? 16.893 15.708 -15.371 1.00 85.31 161 ASP A C 1
ATOM 1283 O O . ASP A 1 161 ? 17.869 16.011 -16.064 1.00 85.31 161 ASP A O 1
ATOM 1287 N N . GLU A 1 162 ? 16.462 14.446 -15.297 1.00 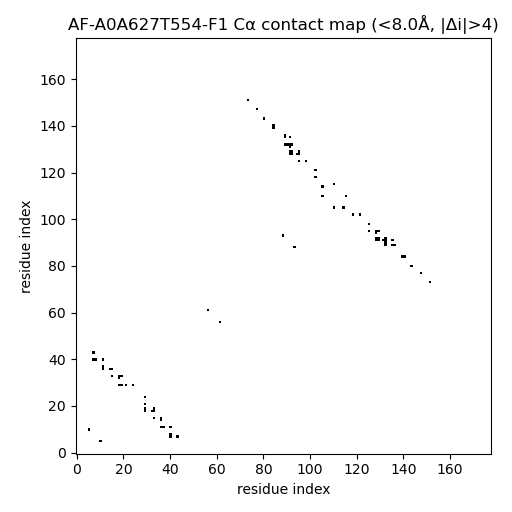80.88 162 GLU A N 1
ATOM 1288 C CA . GLU A 1 162 ? 17.055 13.345 -16.063 1.00 80.88 162 GLU A CA 1
ATOM 1289 C C . GLU A 1 162 ? 16.882 13.527 -17.572 1.00 80.88 162 GLU A C 1
ATOM 1291 O O . GLU A 1 162 ? 17.863 13.406 -18.308 1.00 80.88 162 GLU A O 1
ATOM 1296 N N . GLU A 1 163 ? 15.685 13.883 -18.048 1.00 80.94 163 GLU A N 1
ATOM 1297 C CA . GLU A 1 163 ? 15.444 14.174 -19.466 1.00 80.94 163 GLU A CA 1
ATOM 1298 C C . GLU A 1 163 ? 16.360 15.297 -19.973 1.00 80.94 163 GLU A C 1
ATOM 1300 O O . GLU A 1 163 ? 16.952 15.184 -21.051 1.00 80.94 163 GLU A O 1
ATOM 1305 N N . SER A 1 164 ? 16.529 16.364 -19.187 1.00 84.12 164 SER A N 1
ATOM 1306 C CA . SER A 1 164 ? 17.449 17.461 -19.504 1.00 84.12 164 SER A CA 1
ATOM 1307 C C . SER A 1 164 ? 18.897 16.974 -19.614 1.00 84.12 164 SER A C 1
ATOM 1309 O O . SER A 1 164 ? 19.580 17.258 -20.604 1.00 84.12 164 SER A O 1
ATOM 1311 N N . ARG A 1 165 ? 19.362 16.169 -18.649 1.00 85.38 165 ARG A N 1
ATOM 1312 C CA . ARG A 1 165 ? 20.721 15.601 -18.661 1.00 85.38 165 ARG A CA 1
ATOM 1313 C C . ARG A 1 165 ? 20.950 14.681 -19.854 1.00 85.38 165 ARG A C 1
ATOM 1315 O O . ARG A 1 165 ? 21.995 14.786 -20.495 1.00 85.38 165 ARG A O 1
ATOM 1322 N N . VAL A 1 166 ? 19.989 13.818 -20.181 1.00 82.88 166 VAL A N 1
ATOM 1323 C CA . VAL A 1 166 ? 20.072 12.926 -21.347 1.00 82.88 166 VAL A CA 1
ATOM 1324 C C . VAL A 1 166 ? 20.164 13.741 -22.637 1.00 82.88 166 VAL A C 1
ATOM 1326 O O . VAL A 1 166 ? 21.028 13.469 -23.470 1.00 82.88 166 VAL A O 1
ATOM 1329 N N . ARG A 1 167 ? 19.346 14.792 -22.789 1.00 81.00 167 ARG A N 1
ATOM 1330 C CA . ARG A 1 167 ? 19.414 15.688 -23.957 1.00 81.00 167 ARG A CA 1
ATOM 1331 C C . ARG A 1 167 ? 20.760 16.399 -24.064 1.00 81.00 167 ARG A C 1
ATOM 1333 O O . ARG A 1 167 ? 21.315 16.470 -25.157 1.00 81.00 167 ARG A O 1
ATOM 1340 N N . GLN A 1 168 ? 21.306 16.896 -22.954 1.00 84.00 168 GLN A N 1
ATOM 1341 C CA . GLN A 1 168 ? 22.625 17.539 -22.936 1.00 84.00 168 GLN A CA 1
ATOM 1342 C C . GLN A 1 168 ? 23.744 16.566 -23.317 1.00 84.00 168 GLN A C 1
ATOM 1344 O O . GLN A 1 168 ? 24.586 16.896 -24.150 1.00 84.00 168 GLN A O 1
ATOM 1349 N N . GLN A 1 169 ? 23.738 15.353 -22.758 1.00 81.94 169 GLN A N 1
ATOM 1350 C CA . GLN A 1 169 ? 24.700 14.310 -23.119 1.00 81.94 169 GLN A CA 1
ATOM 1351 C C . GLN A 1 169 ? 24.601 13.941 -24.599 1.00 81.94 169 GLN A C 1
ATOM 1353 O O . GLN A 1 169 ? 25.624 13.814 -25.267 1.00 81.94 169 GLN A O 1
ATOM 1358 N N . HIS A 1 170 ? 23.381 13.820 -25.127 1.00 81.38 170 HIS A N 1
ATOM 1359 C CA . HIS A 1 170 ? 23.161 13.536 -26.539 1.00 81.38 170 HIS A CA 1
ATOM 1360 C C . HIS A 1 170 ? 23.680 14.664 -27.442 1.00 81.38 170 HIS A C 1
ATOM 1362 O O . HIS A 1 170 ? 24.387 14.400 -28.412 1.00 81.38 170 HIS A O 1
ATOM 1368 N N . ALA A 1 171 ? 23.404 15.925 -27.095 1.00 81.62 171 ALA A N 1
ATOM 1369 C CA . ALA A 1 171 ? 23.909 17.082 -27.831 1.00 81.62 171 ALA A CA 1
ATOM 1370 C C . ALA A 1 171 ? 25.448 17.138 -27.843 1.00 81.62 171 ALA A C 1
ATOM 1372 O O . ALA A 1 171 ? 26.047 17.387 -28.887 1.00 81.62 171 ALA A O 1
ATOM 1373 N N . LEU A 1 172 ? 26.094 16.847 -26.710 1.00 83.31 172 LEU A N 1
ATOM 1374 C CA . LEU A 1 172 ? 27.554 16.771 -26.612 1.00 83.31 172 LEU A CA 1
ATOM 1375 C C . LEU A 1 172 ? 28.133 15.608 -27.431 1.00 83.31 172 LEU A C 1
ATOM 1377 O O . LEU A 1 172 ? 29.159 15.777 -28.088 1.00 83.31 172 LEU A O 1
ATOM 1381 N N . ALA A 1 173 ? 27.478 14.444 -27.432 1.00 77.62 173 ALA A N 1
ATOM 1382 C CA . ALA A 1 173 ? 27.900 13.293 -28.228 1.00 77.62 173 ALA A CA 1
ATOM 1383 C C . ALA A 1 173 ? 27.807 13.582 -29.736 1.00 77.62 173 ALA A C 1
ATOM 1385 O O . ALA A 1 173 ? 28.711 13.236 -30.489 1.00 77.62 173 ALA A O 1
ATOM 1386 N N . LEU A 1 174 ? 26.755 14.277 -30.180 1.00 78.94 174 LEU A N 1
ATOM 1387 C CA . LEU A 1 174 ? 26.637 14.734 -31.567 1.00 78.94 174 LEU A CA 1
ATOM 1388 C C . LEU A 1 174 ? 27.712 15.767 -31.924 1.00 78.94 174 LEU A C 1
ATOM 1390 O O . LEU A 1 174 ? 28.303 15.679 -32.995 1.00 78.94 174 LEU A O 1
ATOM 1394 N N . ALA A 1 175 ? 28.001 16.710 -31.023 1.00 78.31 175 ALA A N 1
ATOM 1395 C CA . ALA A 1 175 ? 29.020 17.737 -31.240 1.00 78.31 175 ALA A CA 1
ATOM 1396 C C . ALA A 1 175 ? 30.457 17.187 -31.279 1.00 78.31 175 ALA A C 1
ATOM 1398 O O . ALA A 1 175 ? 31.329 17.817 -31.863 1.00 78.31 175 ALA A O 1
ATOM 1399 N N . THR A 1 176 ? 30.713 16.034 -30.657 1.00 75.94 176 THR A N 1
ATOM 1400 C CA . THR A 1 176 ? 32.037 15.385 -30.624 1.00 75.94 176 THR A CA 1
ATOM 1401 C C . THR A 1 176 ? 32.248 14.347 -31.734 1.00 75.94 176 THR A C 1
ATOM 1403 O O . THR A 1 176 ? 33.365 13.862 -31.892 1.00 75.94 176 THR A O 1
ATOM 1406 N N . MET A 1 177 ? 31.208 14.007 -32.508 1.00 67.06 177 MET A N 1
ATOM 1407 C CA . MET A 1 177 ? 31.283 13.082 -33.653 1.00 67.06 177 MET A CA 1
ATOM 1408 C C . MET A 1 177 ? 31.362 13.775 -35.030 1.00 67.06 177 MET A C 1
ATOM 1410 O O . MET A 1 177 ? 31.364 13.075 -36.044 1.00 67.06 177 MET A O 1
ATOM 1414 N N . GLY A 1 178 ? 31.411 15.112 -35.079 1.00 47.69 178 GLY A N 1
ATOM 1415 C CA . GLY A 1 178 ? 31.642 15.913 -36.293 1.00 47.69 178 GLY A CA 1
ATOM 1416 C C . GLY A 1 178 ? 33.022 16.551 -36.295 1.00 47.69 178 GLY A C 1
ATOM 1417 O O . GLY A 1 178 ? 33.584 16.689 -37.403 1.00 47.69 178 GLY A O 1
#

Foldseek 3Di:
DPPPPDDLVNVLVVQLVVLVPPVPDDPVVSVVSNVVSVVVSVVVVVVVPDDPPPPPPDPVVVVVVVVVVVVVVLVVLVVVLVVVLVPDQDPLNVVLVVLVVLLVVLPPDDDDPVSVVCNVCVVVSNVVSVVVRVVRSVVSVVVSVVVSVVVVVVVVVVVVVVVVVVVVVVVVVVVVVD

Secondary structure (DSSP, 8-state):
--GGG--HHHHHHHHHHHHHT-TTS-HHHHHHHHHHHHHHHHHHHHHHHSPPPP----HHHHHHHHHHHHHHHHHHHHHHHHHHHHS---HHHHHHHHHHHHHHHHTTS---HHHHHHHHTHHHHHHHHHHHHHHHHHHHHHHHHHHHHHHHHHHHHHHHHHHHHHHHHHHHHHHH--

pLDDT: mean 75.78, std 10.5, range [44.09, 87.44]

Mean predicted aligned error: 18.28 Å

Sequence (178 aa):
LNRDNETESLRHQREVARITAMQYADAAVRNAALERENERHKKAMARQKEKPKAYYNDEAGRLLLQYSQQQAQTEGLIAAAKLSTTEKMTEAHKQLLSFQQRIADLSGKKLTADEQSVLAHKDEIALALQKLDISQQDLQHQNAFNELKKKTLTLTSQLADEESRVRQQHALALATMG

Solvent-accessible surface area (backbone atoms only — not comparable to full-atom values): 10192 Å² total; per-residue (Å²): 131,81,78,88,79,64,50,73,69,59,50,47,54,50,52,50,53,53,51,69,64,45,80,89,56,58,69,70,59,40,51,56,50,48,51,54,52,53,52,49,50,54,52,52,57,52,59,74,67,58,71,79,79,76,84,77,82,42,71,65,60,53,49,52,52,51,53,50,52,52,49,54,53,51,50,51,51,50,50,51,53,51,52,65,57,70,71,55,76,45,72,34,49,53,50,44,53,54,49,53,52,51,51,56,72,52,61,90,55,93,67,51,76,68,55,48,50,52,60,74,43,38,67,60,53,51,51,50,30,51,53,45,27,54,52,52,50,51,51,50,51,51,52,53,49,52,52,49,53,53,52,49,55,52,50,54,51,52,50,53,53,49,53,51,50,52,52,52,53,51,53,52,53,56,68,72,75,112

Radius of gyration: 39.98 Å; Cα contacts (8 Å, |Δi|>4): 46; chains: 1; bounding box: 69×65×104 Å